Protein AF-A0A9K3L5V0-F1 (afdb_monomer_lite)

pLDDT: mean 80.68, std 17.11, range [38.34, 98.38]

Secondary structure (DSSP, 8-state):
---EEGGGEEEEEEGGG-SS-SEEEE----EE-TT----EEETT---TT---SEEESS----SS-EEEEEETTT--EEEEES-TT---TT--EETTEESSS-EEEE-TT--S----TTSPP-HHHHEEEE-TT----S--TTS----STT-SS----S------S--SSPPEEE-HHHHHTTSSS-TTTT--EEE---------S-------

Organism: NCBI:txid303405

Foldseek 3Di:
DDWDAQQQKWKFKAAQQAQDGPDIGRDPHGTADQLADAFEEEPVDCPVPDDHNYYDPDPHYAAFMKMFMAGNPPRFTQAIAAAHNDGPDRHQDDPHDTRHQWDKFFDPVDPGHDRHSHDGHHSVVTIDTDGHPDDCRGAPPVSGDDNVPPPPPPPPPPPPPPVPDDPPDPAAEDEPCQQCDPDNHGPQPPGDHDYDDDDDDDPDDDPPPPDD

Structure (mmCIF, N/CA/C/O backbone):
data_AF-A0A9K3L5V0-F1
#
_entry.id   AF-A0A9K3L5V0-F1
#
loop_
_atom_site.group_PDB
_atom_site.id
_atom_site.type_symbol
_atom_site.label_atom_id
_atom_site.label_alt_id
_atom_site.label_comp_id
_atom_site.label_asym_id
_atom_site.label_entity_id
_atom_site.label_seq_id
_atom_site.pdbx_PDB_ins_code
_atom_site.Cartn_x
_atom_site.Cartn_y
_atom_site.Cartn_z
_atom_site.occupancy
_atom_site.B_iso_or_equiv
_atom_site.auth_seq_id
_atom_site.auth_comp_id
_atom_site.auth_asym_id
_atom_site.auth_atom_id
_atom_site.pdbx_PDB_model_num
ATOM 1 N N . MET A 1 1 ? -18.405 -12.033 -11.417 1.00 52.69 1 MET A N 1
ATOM 2 C CA . MET A 1 1 ? -17.363 -11.221 -10.756 1.00 52.69 1 MET A CA 1
ATOM 3 C C . MET A 1 1 ? -18.052 -9.962 -10.253 1.00 52.69 1 MET A C 1
ATOM 5 O O . MET A 1 1 ? -18.950 -9.498 -10.945 1.00 52.69 1 MET A O 1
ATOM 9 N N . LYS A 1 2 ? -17.801 -9.536 -9.011 1.00 60.97 2 LYS A N 1
ATOM 10 C CA . LYS A 1 2 ? -18.579 -8.471 -8.359 1.00 60.97 2 LYS A CA 1
ATOM 11 C C . LYS A 1 2 ? -17.841 -7.145 -8.537 1.00 60.97 2 LYS A C 1
ATOM 13 O O . LYS A 1 2 ? -16.674 -7.080 -8.181 1.00 60.97 2 LYS A O 1
ATOM 18 N N . VAL A 1 3 ? -18.533 -6.148 -9.078 1.00 72.25 3 VAL A N 1
ATOM 19 C CA . VAL A 1 3 ? -18.079 -4.752 -9.120 1.00 72.25 3 VAL A CA 1
ATOM 20 C C . VAL A 1 3 ? -18.051 -4.210 -7.691 1.00 72.25 3 VAL A C 1
ATOM 22 O O . VAL A 1 3 ? -19.004 -4.438 -6.933 1.00 72.25 3 VAL A O 1
ATOM 25 N N . SER A 1 4 ? -16.968 -3.537 -7.315 1.00 83.31 4 SER A N 1
ATOM 26 C CA . SER A 1 4 ? -16.798 -2.961 -5.976 1.00 83.31 4 SER A CA 1
ATOM 27 C C . SER A 1 4 ? -16.947 -1.449 -6.043 1.00 83.31 4 SER A C 1
ATOM 29 O O . SER A 1 4 ? -16.255 -0.806 -6.812 1.00 83.31 4 SER A O 1
ATOM 31 N N . ASP A 1 5 ? -17.837 -0.875 -5.241 1.00 92.94 5 ASP A N 1
ATOM 32 C CA . ASP A 1 5 ? -17.952 0.579 -5.105 1.00 92.94 5 ASP A CA 1
ATOM 33 C C . ASP A 1 5 ? -16.856 1.079 -4.156 1.00 92.94 5 ASP A C 1
ATOM 35 O O . ASP A 1 5 ? -16.902 0.788 -2.956 1.00 92.94 5 ASP A O 1
ATOM 39 N N . LEU A 1 6 ? -15.846 1.770 -4.692 1.00 94.38 6 LEU A N 1
ATOM 40 C CA . LEU A 1 6 ? -14.666 2.180 -3.930 1.00 94.38 6 LEU A CA 1
ATOM 41 C C . LEU A 1 6 ? -15.003 3.199 -2.849 1.00 94.38 6 LEU A C 1
ATOM 43 O O . LEU A 1 6 ? -14.364 3.165 -1.803 1.00 94.38 6 LEU A O 1
ATOM 47 N N . THR A 1 7 ? -16.072 3.986 -3.002 1.00 96.00 7 THR A N 1
ATOM 48 C CA . THR A 1 7 ? -16.540 4.921 -1.961 1.00 96.00 7 THR A CA 1
ATOM 49 C C . THR A 1 7 ? -16.873 4.249 -0.623 1.00 96.00 7 THR A C 1
ATOM 51 O O . THR A 1 7 ? -17.003 4.914 0.405 1.00 96.00 7 THR A O 1
ATOM 54 N N . GLN A 1 8 ? -16.999 2.918 -0.603 1.00 96.00 8 GLN A N 1
ATOM 55 C CA . GLN A 1 8 ? -17.221 2.123 0.604 1.00 96.00 8 GLN A CA 1
ATOM 56 C C . GLN A 1 8 ? -15.932 1.758 1.347 1.00 96.00 8 GLN A C 1
ATOM 58 O O . GLN A 1 8 ? -16.012 1.119 2.400 1.00 96.00 8 GLN A O 1
ATOM 63 N N . TYR A 1 9 ? -14.765 2.115 0.817 1.00 97.38 9 TYR A N 1
ATOM 64 C CA . TYR A 1 9 ? -13.464 1.687 1.312 1.00 97.38 9 TYR A CA 1
ATOM 65 C C . TYR A 1 9 ? -12.560 2.877 1.631 1.00 97.38 9 TYR A C 1
ATOM 67 O O . TYR A 1 9 ? -12.705 3.977 1.099 1.00 97.38 9 TYR A O 1
ATOM 75 N N . GLN A 1 10 ? -11.603 2.635 2.517 1.00 97.31 10 GLN A N 1
ATOM 76 C CA . GLN A 1 10 ? -10.547 3.575 2.858 1.00 97.31 10 GLN A CA 1
ATOM 77 C C . GLN A 1 10 ? -9.223 2.843 3.062 1.00 97.31 10 GLN A C 1
ATOM 79 O O . GLN A 1 10 ? -9.207 1.675 3.463 1.00 97.31 10 GLN A O 1
ATOM 84 N N . VAL A 1 11 ? -8.127 3.555 2.823 1.00 97.50 11 VAL A N 1
ATOM 85 C CA . VAL A 1 11 ? -6.774 3.129 3.182 1.00 97.50 11 VAL A CA 1
ATOM 86 C C . VAL A 1 11 ? -6.370 3.812 4.483 1.00 97.50 11 VAL A C 1
ATOM 88 O O . VAL A 1 11 ? -6.511 5.024 4.634 1.00 97.50 11 VAL A O 1
ATOM 91 N N . GLU A 1 12 ? -5.875 3.038 5.438 1.00 97.38 12 GLU A N 1
ATOM 92 C CA . GLU A 1 12 ? -5.318 3.531 6.696 1.00 97.38 12 GLU A CA 1
ATOM 93 C C . GLU A 1 12 ? -3.825 3.235 6.735 1.00 97.38 12 GLU A C 1
ATOM 95 O O . GLU A 1 12 ? -3.415 2.106 6.463 1.00 97.38 12 GLU A O 1
ATOM 100 N N . VAL A 1 13 ? -3.023 4.228 7.115 1.00 97.31 13 VAL A N 1
ATOM 101 C CA . VAL A 1 13 ? -1.581 4.053 7.304 1.00 97.31 13 VAL A CA 1
ATOM 102 C C . VAL A 1 13 ? -1.226 4.208 8.773 1.00 97.31 13 VAL A C 1
ATOM 104 O O . VAL A 1 13 ? -1.560 5.205 9.422 1.00 97.31 13 VAL A O 1
ATOM 107 N N . TYR A 1 14 ? -0.516 3.214 9.286 1.00 97.62 14 TYR A N 1
ATOM 108 C CA . TYR A 1 14 ? -0.016 3.123 10.646 1.00 97.62 14 TYR A CA 1
ATOM 109 C C . TYR A 1 14 ? 1.498 3.290 10.619 1.00 97.62 14 TYR A C 1
ATOM 111 O O . TYR A 1 14 ? 2.239 2.357 10.307 1.00 97.62 14 TYR A O 1
ATOM 119 N N . PHE A 1 15 ? 1.949 4.504 10.932 1.00 97.06 15 PHE A N 1
ATOM 120 C CA . PHE A 1 15 ? 3.340 4.869 10.716 1.00 97.06 15 PHE A CA 1
ATOM 121 C C . PHE A 1 15 ? 4.286 4.215 11.720 1.00 97.06 15 PHE A C 1
ATOM 123 O O . PHE A 1 15 ? 4.072 4.333 12.928 1.00 97.06 15 PHE A O 1
ATOM 130 N N . ASN A 1 16 ? 5.372 3.610 11.231 1.00 96.19 16 ASN A N 1
ATOM 131 C CA . ASN A 1 16 ? 6.524 3.183 12.038 1.00 96.19 16 ASN A CA 1
ATOM 132 C C . ASN A 1 16 ? 6.154 2.355 13.296 1.00 96.19 16 ASN A C 1
ATOM 134 O O . ASN A 1 16 ? 6.713 2.568 14.379 1.00 96.19 16 ASN A O 1
ATOM 138 N N . GLY A 1 17 ? 5.200 1.426 13.172 1.00 96.38 17 GLY A N 1
ATOM 139 C CA . GLY A 1 17 ? 4.715 0.581 14.273 1.00 96.38 17 GLY A CA 1
ATOM 140 C C . GLY A 1 17 ? 3.681 1.230 15.196 1.00 96.38 17 GLY A C 1
ATOM 141 O O . GLY A 1 17 ? 3.482 0.781 16.324 1.00 96.38 17 GLY A O 1
ATOM 142 N N . ALA A 1 18 ? 3.003 2.289 14.752 1.00 97.44 18 ALA A N 1
ATOM 143 C CA . ALA A 1 18 ? 1.887 2.869 15.491 1.00 97.44 18 ALA A CA 1
ATOM 144 C C . ALA A 1 18 ? 0.692 1.901 15.602 1.00 97.44 18 ALA A C 1
ATOM 146 O O . ALA A 1 18 ? 0.423 1.096 14.713 1.00 97.44 18 ALA A O 1
ATOM 147 N N . THR A 1 19 ? -0.081 2.032 16.684 1.00 97.69 19 THR A N 1
ATOM 148 C CA . THR A 1 19 ? -1.370 1.334 16.878 1.00 97.69 19 THR A CA 1
ATOM 149 C C . THR A 1 19 ? -2.577 2.174 16.457 1.00 97.69 19 THR A C 1
ATOM 151 O O . THR A 1 19 ? -3.709 1.694 16.453 1.00 97.69 19 THR A O 1
ATOM 154 N N . THR A 1 20 ? -2.348 3.436 16.098 1.00 97.06 20 THR A N 1
ATOM 155 C CA . THR A 1 20 ? -3.357 4.375 15.602 1.00 97.06 20 THR A CA 1
ATOM 156 C C . THR A 1 20 ? -2.987 4.818 14.197 1.00 97.06 20 THR A C 1
ATOM 158 O O . THR A 1 20 ? -1.821 5.135 13.954 1.00 97.06 20 THR A O 1
ATOM 161 N N . ALA A 1 21 ? -3.972 4.888 13.301 1.00 96.56 21 ALA A N 1
ATOM 162 C CA . ALA A 1 21 ? -3.751 5.378 11.949 1.00 96.56 21 ALA A CA 1
ATOM 163 C C . ALA A 1 21 ? -3.313 6.850 11.993 1.00 96.56 21 ALA A C 1
ATOM 165 O O . ALA A 1 21 ? -3.981 7.686 12.605 1.00 96.56 21 ALA A O 1
ATOM 166 N N . GLY A 1 22 ? -2.178 7.158 11.369 1.00 94.31 22 GLY A N 1
ATOM 167 C CA . GLY A 1 22 ? -1.697 8.530 11.202 1.00 94.31 22 GLY A CA 1
ATOM 168 C C . GLY A 1 22 ? -2.223 9.184 9.925 1.00 94.31 22 GLY A C 1
ATOM 169 O O . GLY A 1 22 ? -2.298 10.408 9.855 1.00 94.31 22 GLY A O 1
ATOM 170 N N . ALA A 1 23 ? -2.626 8.375 8.943 1.00 94.94 23 ALA A N 1
ATOM 171 C CA . ALA A 1 23 ? -3.345 8.816 7.756 1.00 94.94 23 ALA A CA 1
ATOM 172 C C . ALA A 1 23 ? -4.559 7.915 7.506 1.00 94.94 23 ALA A C 1
ATOM 174 O O . ALA A 1 23 ? -4.518 6.702 7.723 1.00 94.94 23 ALA A O 1
ATOM 175 N N . THR A 1 24 ? -5.648 8.522 7.041 1.00 95.94 24 THR A N 1
ATOM 176 C CA . THR A 1 24 ? -6.861 7.823 6.613 1.00 95.94 24 THR A CA 1
ATOM 177 C C . THR A 1 24 ? -7.333 8.453 5.317 1.00 95.94 24 THR A C 1
ATOM 179 O O . THR A 1 24 ? -7.615 9.649 5.277 1.00 95.94 24 THR A O 1
ATOM 182 N N . ILE A 1 25 ? -7.401 7.645 4.266 1.00 96.00 25 ILE A N 1
ATOM 183 C CA . ILE A 1 25 ? -7.657 8.066 2.893 1.00 96.00 25 ILE A CA 1
ATOM 184 C C . ILE A 1 25 ? -8.927 7.358 2.422 1.00 96.00 25 ILE A C 1
ATOM 186 O O . ILE A 1 25 ? -8.866 6.195 2.016 1.00 96.00 25 ILE A O 1
ATOM 190 N N . PRO A 1 26 ? -10.095 8.013 2.499 1.00 96.31 26 PRO A N 1
ATOM 191 C CA . PRO A 1 26 ? -11.301 7.514 1.854 1.00 96.31 26 PRO A CA 1
ATOM 192 C C . PRO A 1 26 ? -11.071 7.425 0.346 1.00 96.31 26 PRO A C 1
ATOM 194 O O . PRO A 1 26 ? -10.563 8.376 -0.258 1.00 96.31 26 PRO A O 1
ATOM 197 N N . LEU A 1 27 ? -11.439 6.300 -0.264 1.00 96.06 27 LEU A N 1
ATOM 198 C CA . LEU A 1 27 ? -11.371 6.184 -1.716 1.00 96.06 27 LEU A CA 1
ATOM 199 C C . LEU A 1 27 ? -12.543 6.948 -2.325 1.00 96.06 27 LEU A C 1
ATOM 201 O O . LEU A 1 27 ? -13.677 6.858 -1.852 1.00 96.06 27 LEU A O 1
ATOM 205 N N . THR A 1 28 ? -12.270 7.715 -3.372 1.00 93.12 28 THR A N 1
ATOM 206 C CA . THR A 1 28 ? -13.289 8.530 -4.052 1.00 93.12 28 THR A CA 1
ATOM 207 C C . THR A 1 28 ? -13.782 7.900 -5.351 1.00 93.12 28 THR A C 1
ATOM 209 O O . THR A 1 28 ? -14.734 8.407 -5.949 1.00 93.12 28 THR A O 1
ATOM 212 N N . GLY A 1 29 ? -13.164 6.791 -5.768 1.00 82.38 29 GLY A N 1
ATOM 213 C CA . GLY A 1 29 ? -13.542 6.043 -6.959 1.00 82.38 29 GLY A CA 1
ATOM 214 C C . GLY A 1 29 ? -14.977 5.515 -6.895 1.00 82.38 29 GLY A C 1
ATOM 215 O O . GLY A 1 29 ? -15.519 5.240 -5.825 1.00 82.38 29 GLY A O 1
ATOM 216 N N . GLY A 1 30 ? -15.606 5.392 -8.063 1.00 87.44 30 GLY A N 1
ATOM 217 C CA . GLY A 1 30 ? -16.929 4.789 -8.198 1.00 87.44 30 GLY A CA 1
ATOM 218 C C . GLY A 1 30 ? -16.861 3.261 -8.203 1.00 87.44 30 GLY A C 1
ATOM 219 O O . GLY A 1 30 ? -16.181 2.634 -7.396 1.00 87.44 30 GLY A O 1
ATOM 220 N N . ALA A 1 31 ? -17.581 2.651 -9.139 1.00 90.38 31 ALA A N 1
ATOM 221 C CA . ALA A 1 31 ? -17.518 1.215 -9.365 1.00 90.38 31 ALA A CA 1
ATOM 222 C C . ALA A 1 31 ? -16.168 0.833 -9.999 1.00 90.38 31 ALA A C 1
ATOM 224 O O . ALA A 1 31 ? -15.865 1.296 -11.092 1.00 90.38 31 ALA A O 1
ATOM 225 N N . LEU A 1 32 ? -15.400 -0.015 -9.315 1.00 88.75 32 LEU A N 1
ATOM 226 C CA . LEU A 1 32 ? -14.204 -0.671 -9.831 1.00 88.75 32 LEU A CA 1
ATOM 227 C C . LEU A 1 32 ? -14.610 -1.998 -10.468 1.00 88.75 32 LEU A C 1
ATOM 229 O O . LEU A 1 32 ? -15.121 -2.908 -9.789 1.00 88.75 32 LEU A O 1
ATOM 233 N N . GLU A 1 33 ? -14.419 -2.088 -11.777 1.00 86.31 33 GLU A N 1
ATOM 234 C CA . GLU A 1 33 ? -14.741 -3.275 -12.548 1.00 86.31 33 GLU A CA 1
ATOM 235 C C . GLU A 1 33 ? -13.757 -4.414 -12.236 1.00 86.31 33 GLU A C 1
ATOM 237 O O . GLU A 1 33 ? -12.651 -4.215 -11.722 1.00 86.31 33 GLU A O 1
ATOM 242 N N . PRO A 1 34 ? -14.147 -5.666 -12.520 1.00 80.56 34 PRO A N 1
ATOM 243 C CA . PRO A 1 34 ? -13.228 -6.786 -12.477 1.00 80.56 34 PRO A CA 1
ATOM 244 C C . PRO A 1 34 ? -11.899 -6.480 -13.171 1.00 80.56 34 PRO A C 1
ATOM 246 O O . PRO A 1 34 ? -11.889 -6.145 -14.353 1.00 80.56 34 PRO A O 1
ATOM 249 N N . CYS A 1 35 ? -10.791 -6.712 -12.459 1.00 77.38 35 CYS A N 1
ATOM 250 C CA . CYS A 1 35 ? -9.428 -6.631 -13.006 1.00 77.38 35 CYS A CA 1
ATOM 251 C C . CYS A 1 35 ? -8.948 -5.209 -13.309 1.00 77.38 35 CYS A C 1
ATOM 253 O O . CYS A 1 35 ? -7.883 -5.033 -13.896 1.00 77.38 35 CYS A O 1
ATOM 255 N N . GLU A 1 36 ? -9.720 -4.215 -12.884 1.00 82.75 36 GLU A N 1
ATOM 256 C CA . GLU A 1 36 ? -9.325 -2.820 -12.876 1.00 82.75 36 GLU A CA 1
ATOM 257 C C . GLU A 1 36 ? -8.513 -2.510 -11.610 1.00 82.75 36 GLU A C 1
ATOM 259 O O . GLU A 1 36 ? -8.660 -3.156 -10.565 1.00 82.75 36 GLU A O 1
ATOM 264 N N . SER A 1 37 ? -7.630 -1.526 -11.718 1.00 84.44 37 SER A N 1
ATOM 265 C CA . SER A 1 37 ? -6.841 -0.988 -10.615 1.00 84.44 37 SER A CA 1
ATOM 266 C C . SER A 1 37 ? -7.240 0.457 -10.363 1.00 84.44 37 SER A C 1
ATOM 268 O O . SER A 1 37 ? -7.452 1.196 -11.315 1.00 84.44 37 SER A O 1
ATOM 270 N N . TRP A 1 38 ? -7.278 0.847 -9.093 1.00 88.31 38 TRP A N 1
ATOM 271 C CA . TRP A 1 38 ? -7.366 2.242 -8.672 1.00 88.31 38 TRP A CA 1
ATOM 272 C C . TRP A 1 38 ? -6.058 2.611 -7.987 1.00 88.31 38 TRP A C 1
ATOM 274 O O . TRP A 1 38 ? -5.689 1.964 -6.999 1.00 88.31 38 TRP A O 1
ATOM 284 N N . ILE A 1 39 ? -5.344 3.603 -8.510 1.00 88.62 39 ILE A N 1
ATOM 285 C CA . ILE A 1 39 ? -4.040 4.007 -7.994 1.00 88.62 39 ILE A CA 1
ATOM 286 C C . ILE A 1 39 ? -4.150 5.279 -7.155 1.00 88.62 39 ILE A C 1
ATOM 288 O O . ILE A 1 39 ? -4.738 6.279 -7.560 1.00 88.62 39 ILE A O 1
ATOM 292 N N . ILE A 1 40 ? -3.517 5.227 -5.983 1.00 89.44 40 ILE A N 1
ATOM 293 C CA . ILE A 1 40 ? -3.359 6.352 -5.065 1.00 89.44 40 ILE A CA 1
ATOM 294 C C . ILE A 1 40 ? -1.880 6.728 -5.029 1.00 89.44 40 ILE A C 1
ATOM 296 O O . ILE A 1 40 ? -1.039 5.841 -4.858 1.00 89.44 40 ILE A O 1
ATOM 300 N N . SER A 1 41 ? -1.567 8.015 -5.140 1.00 88.12 41 SER A N 1
ATOM 301 C CA . SER A 1 41 ? -0.203 8.535 -4.998 1.00 88.12 41 SER A CA 1
ATOM 302 C C . SER A 1 41 ? -0.152 9.730 -4.055 1.00 88.12 41 SER A C 1
ATOM 304 O O . SER A 1 41 ? -1.172 10.358 -3.761 1.00 88.12 41 SER A O 1
ATOM 306 N N . ASP A 1 42 ? 1.050 10.038 -3.572 1.00 87.06 42 ASP A N 1
ATOM 307 C CA . ASP A 1 42 ? 1.323 11.341 -2.975 1.00 87.06 42 ASP A CA 1
ATOM 308 C C . ASP A 1 42 ? 1.403 12.399 -4.088 1.00 87.06 42 ASP A C 1
ATOM 310 O O . ASP A 1 42 ? 1.670 12.073 -5.249 1.00 87.06 42 ASP A O 1
ATOM 314 N N . ASN A 1 43 ? 1.136 13.656 -3.753 1.00 77.94 43 ASN A N 1
ATOM 315 C CA . ASN A 1 43 ? 1.012 14.749 -4.716 1.00 77.94 43 ASN A CA 1
ATOM 316 C C . ASN A 1 43 ? 2.351 15.412 -5.084 1.00 77.94 43 ASN A C 1
ATOM 318 O O . ASN A 1 43 ? 2.359 16.350 -5.881 1.00 77.94 43 ASN A O 1
ATOM 322 N N . ASP A 1 44 ? 3.456 14.969 -4.479 1.00 72.75 44 ASP A N 1
ATOM 323 C CA . ASP A 1 44 ? 4.820 15.426 -4.787 1.00 72.75 44 ASP A CA 1
ATOM 324 C C . ASP A 1 44 ? 5.564 14.454 -5.730 1.00 72.75 44 ASP A C 1
ATOM 326 O O . ASP A 1 44 ? 6.686 14.715 -6.164 1.00 72.75 44 ASP A O 1
ATOM 330 N N . GLU A 1 45 ? 4.927 13.338 -6.104 1.00 64.06 45 GLU A N 1
ATOM 331 C CA . GLU A 1 45 ? 5.525 12.315 -6.962 1.00 64.06 45 GLU A CA 1
ATOM 332 C C . GLU A 1 45 ? 5.183 12.556 -8.441 1.00 64.06 45 GLU A C 1
ATOM 334 O O . GLU A 1 45 ? 4.128 12.180 -8.950 1.00 64.06 45 GLU A O 1
ATOM 339 N N . SER A 1 46 ? 6.116 13.183 -9.163 1.00 57.53 46 SER A N 1
ATOM 340 C CA . SER A 1 46 ? 6.069 13.336 -10.623 1.00 57.53 46 SER A CA 1
ATOM 341 C C . SER A 1 46 ? 6.545 12.049 -11.305 1.00 57.53 46 SER A C 1
ATOM 343 O O . SER A 1 46 ? 7.696 11.940 -11.745 1.00 57.53 46 SER A O 1
ATOM 345 N N . LEU A 1 47 ? 5.655 11.074 -11.444 1.00 60.75 47 LEU A N 1
ATOM 346 C CA . LEU A 1 47 ? 5.927 9.881 -12.239 1.00 60.75 47 LEU A CA 1
ATOM 347 C C . LEU A 1 47 ? 5.635 10.178 -13.716 1.00 60.75 47 LEU A C 1
ATOM 349 O O . LEU A 1 47 ? 4.488 10.281 -14.131 1.00 60.75 47 LEU A O 1
ATOM 353 N N . VAL A 1 48 ? 6.696 10.336 -14.514 1.00 56.62 48 VAL A N 1
ATOM 354 C CA . VAL A 1 48 ? 6.651 10.824 -15.913 1.00 56.62 48 VAL A CA 1
ATOM 355 C C . VAL A 1 48 ? 5.734 9.996 -16.833 1.00 56.62 48 VAL A C 1
ATOM 357 O O . VAL A 1 48 ? 5.228 10.531 -17.817 1.00 56.62 48 VAL A O 1
ATOM 360 N N . ASP A 1 49 ? 5.472 8.733 -16.485 1.00 60.91 49 ASP A N 1
ATOM 361 C CA . ASP A 1 49 ? 4.702 7.785 -17.300 1.00 60.91 49 ASP A CA 1
ATOM 362 C C . ASP A 1 49 ? 3.424 7.264 -16.608 1.00 60.91 49 ASP A C 1
ATOM 364 O O . ASP A 1 49 ? 2.862 6.250 -17.035 1.00 60.91 49 ASP A O 1
ATOM 368 N N . PHE A 1 50 ? 2.962 7.905 -15.527 1.00 68.00 50 PHE A N 1
ATOM 369 C CA . PHE A 1 50 ? 1.848 7.377 -14.742 1.00 68.00 50 PHE A CA 1
ATOM 370 C C . PHE A 1 50 ? 0.920 8.467 -14.175 1.00 68.00 50 PHE A C 1
ATOM 372 O O . PHE A 1 50 ? 1.372 9.385 -13.500 1.00 68.00 50 PHE A O 1
ATOM 379 N N . GLU A 1 51 ? -0.389 8.329 -14.414 1.00 75.31 51 GLU A N 1
ATOM 380 C CA . GLU A 1 51 ? -1.431 9.179 -13.821 1.00 75.31 51 GLU A CA 1
ATOM 381 C C . GLU A 1 51 ? -2.139 8.407 -12.701 1.00 75.31 51 GLU A C 1
ATOM 383 O O . GLU A 1 51 ? -2.719 7.346 -12.943 1.00 75.31 51 GLU A O 1
ATOM 388 N N . ALA A 1 52 ? -2.084 8.927 -11.473 1.00 85.69 52 ALA A N 1
ATOM 389 C CA . ALA A 1 52 ? -2.850 8.375 -10.363 1.00 85.69 52 ALA A CA 1
ATOM 390 C C . ALA A 1 52 ? -4.335 8.726 -10.500 1.00 85.69 52 ALA A C 1
ATOM 392 O O . ALA A 1 52 ? -4.697 9.834 -10.894 1.00 85.69 52 ALA A O 1
ATOM 393 N N . ASP A 1 53 ? -5.204 7.799 -10.102 1.00 88.75 53 ASP A N 1
ATOM 394 C CA . ASP A 1 53 ? -6.645 8.052 -10.053 1.00 88.75 53 ASP A CA 1
ATOM 395 C C . ASP A 1 53 ? -7.023 8.964 -8.872 1.00 88.75 53 ASP A C 1
ATOM 397 O O . ASP A 1 53 ? -8.037 9.668 -8.901 1.00 88.75 53 ASP A O 1
ATOM 401 N N . GLN A 1 54 ? -6.204 8.954 -7.814 1.00 90.88 54 GLN A N 1
ATOM 402 C CA . GLN A 1 54 ? -6.384 9.774 -6.622 1.00 90.88 54 GLN A CA 1
ATOM 403 C C . GLN A 1 54 ? -5.039 10.216 -6.033 1.00 90.88 54 GLN A C 1
ATOM 405 O O . GLN A 1 54 ? -4.315 9.423 -5.438 1.00 90.88 54 GLN A O 1
ATOM 410 N N . GLU A 1 55 ? -4.748 11.510 -6.104 1.00 90.50 55 GLU A N 1
ATOM 411 C CA . GLU A 1 55 ? -3.614 12.111 -5.399 1.00 90.50 55 GLU A CA 1
ATOM 412 C C . GLU A 1 55 ? -4.013 12.527 -3.976 1.00 90.50 55 GLU A C 1
ATOM 414 O O . GLU A 1 55 ? -5.123 13.017 -3.732 1.00 90.50 55 GLU A O 1
ATOM 419 N N . VAL A 1 56 ? -3.101 12.360 -3.022 1.00 89.56 56 VAL A N 1
ATOM 420 C CA . VAL A 1 56 ? -3.240 12.859 -1.648 1.00 89.56 56 VAL A CA 1
ATOM 421 C C . VAL A 1 56 ? -2.009 13.659 -1.248 1.00 89.56 56 VAL A C 1
ATOM 423 O O . VAL A 1 56 ? -0.952 13.475 -1.819 1.00 89.56 56 VAL A O 1
ATOM 426 N N . THR A 1 57 ? -2.132 14.546 -0.262 1.00 84.19 57 THR A N 1
ATOM 427 C CA . THR A 1 57 ? -1.023 15.406 0.196 1.00 84.19 57 THR A CA 1
ATOM 428 C C . THR A 1 57 ? -0.348 14.859 1.457 1.00 84.19 57 THR A C 1
ATOM 430 O O . THR A 1 57 ? -0.041 15.607 2.391 1.00 84.19 57 THR A O 1
ATOM 433 N N . ASN A 1 58 ? -0.278 13.539 1.577 1.00 77.31 58 ASN A N 1
ATOM 434 C CA . ASN A 1 58 ? 0.155 12.844 2.782 1.00 77.31 58 ASN A CA 1
ATOM 435 C C . ASN A 1 58 ? 1.495 12.174 2.500 1.00 77.31 58 ASN A C 1
ATOM 437 O O . ASN A 1 58 ? 1.608 11.466 1.513 1.00 77.31 58 ASN A O 1
ATOM 441 N N . ASN A 1 59 ? 2.443 12.234 3.440 1.00 77.50 59 ASN A N 1
ATOM 442 C CA . ASN A 1 59 ? 3.586 11.320 3.405 1.00 77.50 59 ASN A CA 1
ATOM 443 C C . ASN A 1 59 ? 3.061 9.898 3.629 1.00 77.50 59 ASN A C 1
ATOM 445 O O . ASN A 1 59 ? 2.713 9.530 4.752 1.00 77.50 59 ASN A O 1
ATOM 449 N N . LEU A 1 60 ? 2.921 9.152 2.538 1.00 81.62 60 LEU A N 1
ATOM 450 C CA . LEU A 1 60 ? 2.099 7.954 2.474 1.00 81.62 60 LEU A CA 1
ATOM 451 C C . LEU A 1 60 ? 2.727 6.756 3.186 1.00 81.62 60 LEU A C 1
ATOM 453 O O . LEU A 1 60 ? 2.065 6.157 4.023 1.00 81.62 60 LEU A O 1
ATOM 457 N N . TRP A 1 61 ? 3.978 6.410 2.879 1.00 89.88 61 TRP A N 1
ATOM 458 C CA . TRP A 1 61 ? 4.706 5.291 3.493 1.00 89.88 61 TRP A CA 1
ATOM 459 C C . TRP A 1 61 ? 6.198 5.342 3.133 1.00 89.88 61 TRP A C 1
ATOM 461 O O . TRP A 1 61 ? 6.568 5.868 2.087 1.00 89.88 61 TRP A O 1
ATOM 471 N N . ASN A 1 62 ? 7.063 4.779 3.980 1.00 91.56 62 ASN A N 1
ATOM 472 C CA . ASN A 1 62 ? 8.521 4.728 3.779 1.00 91.56 62 ASN A CA 1
ATOM 473 C C . ASN A 1 62 ? 9.126 3.320 3.968 1.00 91.56 62 ASN A C 1
ATOM 475 O O . ASN A 1 62 ? 10.341 3.164 4.076 1.00 91.56 62 ASN A O 1
ATOM 479 N N . GLY A 1 63 ? 8.274 2.293 4.004 1.00 94.00 63 GLY A N 1
ATOM 480 C CA . GLY A 1 63 ? 8.675 0.889 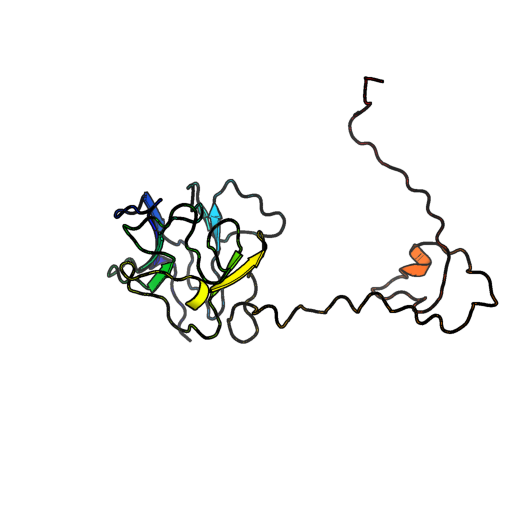3.992 1.00 94.00 63 GLY A CA 1
ATOM 481 C C . GLY A 1 63 ? 8.532 0.162 5.328 1.00 94.00 63 GLY A C 1
ATOM 482 O O . GLY A 1 63 ? 8.405 -1.061 5.308 1.00 94.00 63 GLY A O 1
ATOM 483 N N . ASN A 1 64 ? 8.484 0.842 6.475 1.00 96.81 64 ASN A N 1
ATOM 484 C CA . ASN A 1 64 ? 8.294 0.193 7.786 1.00 96.81 64 ASN A CA 1
ATOM 485 C C . ASN A 1 64 ? 6.897 0.415 8.394 1.00 96.81 64 ASN A C 1
ATOM 487 O O . ASN A 1 64 ? 6.667 0.113 9.567 1.00 96.81 64 ASN A O 1
ATOM 491 N N . ASP A 1 65 ? 5.973 0.940 7.598 1.00 97.50 65 ASP A N 1
ATOM 492 C CA . ASP A 1 65 ? 4.597 1.211 7.993 1.00 97.50 65 ASP A CA 1
ATOM 493 C C . ASP A 1 65 ? 3.707 -0.021 7.792 1.00 97.50 65 ASP A C 1
ATOM 495 O O . ASP A 1 65 ? 4.036 -0.929 7.020 1.00 97.50 65 ASP A O 1
ATOM 499 N N . ALA A 1 66 ? 2.565 -0.045 8.481 1.00 97.88 66 ALA A N 1
ATOM 500 C CA . ALA A 1 66 ? 1.479 -0.966 8.166 1.00 97.88 66 ALA A CA 1
ATOM 501 C C . ALA A 1 66 ? 0.368 -0.226 7.408 1.00 97.88 66 ALA A C 1
ATOM 503 O O . ALA A 1 66 ? -0.022 0.882 7.784 1.00 97.88 66 ALA A O 1
ATOM 504 N N . ILE A 1 67 ? -0.144 -0.837 6.342 1.00 97.75 67 ILE A N 1
ATOM 505 C CA . ILE A 1 67 ? -1.169 -0.275 5.459 1.00 97.75 67 ILE A CA 1
ATOM 506 C C . ILE A 1 67 ? -2.376 -1.206 5.470 1.00 97.75 67 ILE A C 1
ATOM 508 O O . ILE A 1 67 ? -2.240 -2.402 5.220 1.00 97.75 67 ILE A O 1
ATOM 512 N N . ILE A 1 68 ? -3.558 -0.657 5.738 1.00 98.25 68 ILE A N 1
ATOM 513 C CA . ILE A 1 68 ? -4.806 -1.413 5.849 1.00 98.25 68 ILE A CA 1
ATOM 514 C C . ILE A 1 68 ? -5.810 -0.917 4.817 1.00 98.25 68 ILE A C 1
ATOM 516 O O . ILE A 1 68 ? -6.103 0.276 4.760 1.00 98.25 68 ILE A O 1
ATOM 520 N N . LEU A 1 69 ? -6.406 -1.839 4.061 1.00 97.62 69 LEU A N 1
ATOM 521 C CA . LEU A 1 69 ? -7.617 -1.577 3.288 1.00 97.62 69 LEU A CA 1
ATOM 522 C C . LEU A 1 69 ? -8.834 -1.963 4.131 1.00 97.62 69 LEU A C 1
ATOM 524 O O . LEU A 1 69 ? -9.025 -3.133 4.474 1.00 97.62 69 LEU A O 1
ATOM 528 N N . ARG A 1 70 ? -9.689 -0.992 4.448 1.00 98.12 70 ARG A N 1
ATOM 529 C CA . ARG A 1 70 ? -10.859 -1.184 5.314 1.00 98.12 70 ARG A CA 1
ATOM 530 C C . ARG A 1 70 ? -12.144 -0.795 4.601 1.00 98.12 70 ARG A C 1
ATOM 532 O O . ARG A 1 70 ? -12.203 0.233 3.935 1.00 98.12 70 ARG A O 1
ATOM 539 N N . ARG A 1 71 ? -13.210 -1.573 4.796 1.00 97.19 71 ARG A N 1
ATOM 540 C CA . ARG A 1 71 ? -14.573 -1.156 4.445 1.00 97.19 71 ARG A CA 1
ATOM 541 C C . ARG A 1 71 ? -15.156 -0.277 5.546 1.00 97.19 71 ARG A C 1
ATOM 543 O O . ARG A 1 71 ? -15.194 -0.672 6.707 1.00 97.19 71 ARG A O 1
ATOM 550 N N . ILE A 1 72 ? -15.664 0.886 5.163 1.00 96.81 72 ILE A N 1
ATOM 551 C CA . ILE A 1 72 ? -16.122 1.942 6.073 1.00 96.81 72 ILE A CA 1
ATOM 552 C C . ILE A 1 72 ? -17.383 1.517 6.835 1.00 96.81 72 ILE A C 1
ATOM 554 O O . ILE A 1 72 ? -17.491 1.749 8.034 1.00 96.81 72 ILE A O 1
ATOM 558 N N . ALA A 1 73 ? -18.336 0.875 6.151 1.00 95.06 73 ALA A N 1
ATOM 559 C CA . ALA A 1 73 ? -19.677 0.630 6.690 1.00 95.06 73 ALA A CA 1
ATOM 560 C C . ALA A 1 73 ? -19.707 -0.238 7.963 1.00 95.06 73 ALA A C 1
ATOM 562 O O . ALA A 1 73 ? -20.584 -0.063 8.806 1.00 95.06 73 ALA A O 1
ATOM 563 N N . ASP A 1 74 ? -18.778 -1.184 8.088 1.00 95.88 74 ASP A N 1
ATOM 564 C CA . ASP A 1 74 ? -18.725 -2.150 9.190 1.00 95.88 74 ASP A CA 1
ATOM 565 C C . ASP A 1 74 ? -17.309 -2.366 9.739 1.00 95.88 74 ASP A C 1
ATOM 567 O O . ASP A 1 74 ? -17.067 -3.310 10.490 1.00 95.88 74 ASP A O 1
ATOM 571 N N . SER A 1 75 ? -16.372 -1.496 9.362 1.00 95.94 75 SER A N 1
ATOM 572 C CA . SER A 1 75 ? -14.966 -1.541 9.765 1.00 95.94 75 SER A CA 1
ATOM 573 C C . SER A 1 75 ? -14.230 -2.841 9.415 1.00 95.94 75 SER A C 1
ATOM 575 O O . SER A 1 75 ? -13.161 -3.100 9.974 1.00 95.94 75 SER A O 1
ATOM 577 N N . THR A 1 76 ? -14.755 -3.652 8.492 1.00 97.19 76 THR A N 1
ATOM 578 C CA . THR A 1 76 ? -14.129 -4.922 8.095 1.00 97.19 76 THR A CA 1
ATOM 579 C C . THR A 1 76 ? -12.808 -4.670 7.376 1.00 97.19 76 THR A C 1
ATOM 581 O O . THR A 1 76 ? -12.755 -3.875 6.435 1.00 97.19 76 THR A O 1
ATOM 584 N N . ILE A 1 77 ? -11.756 -5.375 7.789 1.00 98.00 77 ILE A N 1
ATOM 585 C CA . ILE A 1 77 ? -10.457 -5.371 7.108 1.00 98.00 77 ILE A CA 1
ATOM 586 C C . ILE A 1 77 ? -10.553 -6.263 5.876 1.00 98.00 77 ILE A C 1
ATOM 588 O O . ILE A 1 77 ? -11.038 -7.391 5.949 1.00 98.00 77 ILE A O 1
ATOM 592 N N . MET A 1 78 ? -10.137 -5.719 4.740 1.00 96.88 78 MET A N 1
ATOM 593 C CA . MET A 1 78 ? -10.107 -6.416 3.456 1.00 96.88 78 MET A CA 1
ATOM 594 C C . MET A 1 78 ? -8.717 -6.927 3.128 1.00 96.88 78 MET A C 1
ATOM 596 O O . MET A 1 78 ? -8.596 -7.965 2.482 1.00 96.88 78 ME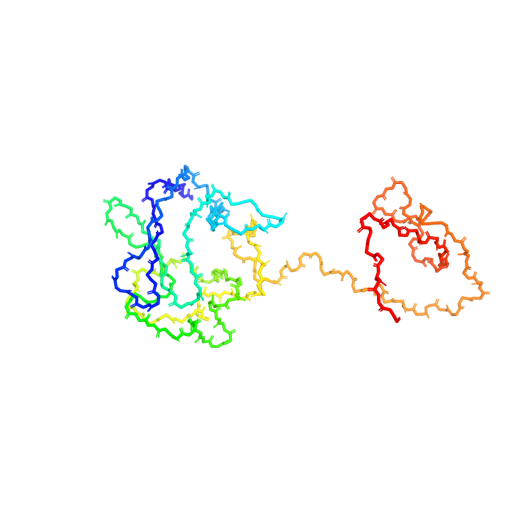T A O 1
ATOM 600 N N . ASP A 1 79 ? -7.704 -6.157 3.521 1.00 97.38 79 ASP A N 1
ATOM 601 C CA . ASP A 1 79 ? -6.308 -6.486 3.306 1.00 97.38 79 ASP A CA 1
ATOM 602 C C . ASP A 1 79 ? -5.407 -5.736 4.296 1.00 97.38 79 ASP A C 1
ATOM 604 O O . ASP A 1 79 ? -5.718 -4.599 4.677 1.00 97.38 79 ASP A O 1
ATOM 608 N N . SER A 1 80 ? -4.271 -6.338 4.627 1.00 97.56 80 SER A N 1
ATOM 609 C CA . SER A 1 80 ? -3.151 -5.735 5.341 1.00 97.56 80 SER A CA 1
ATOM 610 C C . SER A 1 80 ? -1.846 -5.911 4.568 1.00 97.56 80 SER A C 1
ATOM 612 O O . SER A 1 80 ? -1.606 -6.902 3.879 1.00 97.56 80 SER A O 1
ATOM 614 N N . LEU A 1 81 ? -0.986 -4.906 4.685 1.00 97.75 81 LEU A N 1
ATOM 615 C CA . LEU A 1 81 ? 0.431 -4.973 4.362 1.00 97.75 81 LEU A CA 1
ATOM 616 C C . LEU A 1 81 ? 1.185 -4.525 5.615 1.00 97.75 81 LEU A C 1
ATOM 618 O O . LEU A 1 81 ? 1.050 -3.373 6.019 1.00 97.75 81 LEU A O 1
ATOM 622 N N . GLY A 1 82 ? 1.973 -5.409 6.222 1.00 97.69 82 GLY A N 1
ATOM 623 C CA . GLY A 1 82 ? 2.616 -5.140 7.510 1.00 97.69 82 GLY A CA 1
ATOM 624 C C . GLY A 1 82 ? 1.722 -5.435 8.717 1.00 97.69 82 GLY A C 1
ATOM 625 O O . GLY A 1 82 ? 0.550 -5.781 8.583 1.00 97.69 82 GLY A O 1
ATOM 626 N N . LYS A 1 83 ? 2.299 -5.269 9.910 1.00 98.12 83 LYS A N 1
ATOM 627 C CA . LYS A 1 83 ? 1.668 -5.556 11.203 1.00 98.12 83 LYS A CA 1
ATOM 628 C C . LYS A 1 83 ? 1.472 -4.278 12.011 1.00 98.12 83 LYS A C 1
ATOM 630 O O . LYS A 1 83 ? 2.414 -3.529 12.269 1.00 98.12 83 LYS A O 1
ATOM 635 N N . VAL A 1 84 ? 0.242 -4.027 12.442 1.00 98.38 84 VAL A N 1
ATOM 636 C CA . VAL A 1 84 ? -0.109 -2.860 13.256 1.00 98.38 84 VAL A CA 1
ATOM 637 C C . VAL A 1 84 ? 0.487 -3.004 14.656 1.00 98.38 84 VAL A C 1
ATOM 639 O O . VAL A 1 84 ? 0.335 -4.032 15.314 1.00 98.38 84 VAL A O 1
ATOM 642 N N . GLY A 1 85 ? 1.123 -1.937 15.145 1.00 98.00 85 GLY A N 1
ATOM 643 C CA . GLY A 1 85 ? 1.745 -1.915 16.471 1.00 98.00 85 GLY A CA 1
ATOM 644 C C . GLY A 1 85 ? 3.162 -2.490 16.544 1.00 98.00 85 GLY A C 1
ATOM 645 O O . GLY A 1 85 ? 3.723 -2.524 17.639 1.00 98.00 85 GLY A O 1
ATOM 646 N N . ASP A 1 86 ? 3.742 -2.926 15.423 1.00 98.06 86 ASP A N 1
ATOM 647 C CA . ASP A 1 86 ? 5.094 -3.486 15.367 1.00 98.06 86 ASP A CA 1
ATOM 648 C C . ASP A 1 86 ? 5.955 -2.743 14.337 1.00 98.06 86 ASP A C 1
ATOM 650 O O . ASP A 1 86 ? 5.468 -2.334 13.283 1.00 98.06 86 ASP A O 1
ATOM 654 N N . ASN A 1 87 ? 7.228 -2.514 14.665 1.00 97.06 87 ASN A N 1
ATOM 655 C CA . ASN A 1 87 ? 8.156 -1.781 13.808 1.00 97.06 87 ASN A CA 1
ATOM 656 C C . ASN A 1 87 ? 9.304 -2.711 13.373 1.00 97.06 87 ASN A C 1
ATOM 658 O O . ASN A 1 87 ? 10.144 -3.057 14.211 1.00 97.06 87 ASN A O 1
ATOM 662 N N . PRO A 1 88 ? 9.409 -3.058 12.076 1.00 96.88 88 PRO A N 1
ATOM 663 C CA . PRO A 1 88 ? 10.430 -3.972 11.562 1.00 96.88 88 PRO A CA 1
ATOM 664 C C . PRO A 1 88 ? 11.810 -3.305 11.378 1.00 96.88 88 PRO A C 1
ATOM 666 O O . PRO A 1 88 ? 12.721 -3.885 10.784 1.00 96.88 88 PRO A O 1
ATOM 669 N N . GLY A 1 89 ? 11.990 -2.067 11.843 1.00 96.44 89 GLY A N 1
ATOM 670 C CA . GLY A 1 89 ? 13.176 -1.256 11.603 1.00 96.44 89 GLY A CA 1
ATOM 671 C C . GLY A 1 89 ? 13.034 -0.453 10.315 1.00 96.44 89 GLY A C 1
ATOM 672 O O . GLY A 1 89 ? 12.242 0.477 10.257 1.00 96.44 89 GLY A O 1
ATOM 673 N N . ALA A 1 90 ? 13.828 -0.772 9.291 1.00 95.38 90 ALA A N 1
ATOM 674 C CA . ALA A 1 90 ? 13.797 -0.045 8.017 1.00 95.38 90 ALA A CA 1
ATOM 675 C C . ALA A 1 90 ? 12.696 -0.541 7.066 1.00 95.38 90 ALA A C 1
ATOM 677 O O . ALA A 1 90 ? 12.171 0.231 6.274 1.00 95.38 90 ALA A O 1
ATOM 678 N N . SER A 1 91 ? 12.358 -1.831 7.125 1.00 97.12 91 SER A N 1
ATOM 679 C CA . SER A 1 91 ? 11.373 -2.437 6.228 1.00 97.12 91 SER A CA 1
ATOM 680 C C . SER A 1 91 ? 10.937 -3.805 6.720 1.00 97.12 91 SER A C 1
ATOM 682 O O . SER A 1 91 ? 11.749 -4.528 7.302 1.00 97.12 91 SER A O 1
ATOM 684 N N . TRP A 1 92 ? 9.722 -4.214 6.368 1.00 97.94 92 TRP A N 1
ATOM 685 C CA . TRP A 1 92 ? 9.351 -5.624 6.380 1.00 97.94 92 TRP A CA 1
ATOM 686 C C . TRP A 1 92 ? 10.224 -6.355 5.369 1.00 97.94 92 TRP A C 1
ATOM 688 O O . TRP A 1 92 ? 10.204 -6.014 4.186 1.00 97.94 92 TRP A O 1
ATOM 698 N N . SER A 1 93 ? 11.023 -7.324 5.819 1.00 97.12 93 SER A N 1
ATOM 699 C CA . SER A 1 93 ? 11.915 -8.057 4.925 1.00 97.12 93 SER A CA 1
ATOM 700 C C . SER A 1 93 ? 12.097 -9.510 5.336 1.00 97.12 93 SER A C 1
ATOM 702 O O . SER A 1 93 ? 12.333 -9.822 6.502 1.00 97.12 93 SER A O 1
ATOM 704 N N . ASN A 1 94 ? 12.003 -10.406 4.357 1.00 96.75 94 ASN A N 1
ATOM 705 C CA . ASN A 1 94 ? 12.368 -11.808 4.510 1.00 96.75 94 ASN A CA 1
ATOM 706 C C . ASN A 1 94 ? 12.678 -12.420 3.138 1.00 96.75 94 ASN A C 1
ATOM 708 O O . ASN A 1 94 ? 12.171 -11.956 2.119 1.00 96.75 94 ASN A O 1
ATOM 712 N N . ASN A 1 95 ? 13.520 -13.453 3.093 1.00 95.44 95 ASN A N 1
ATOM 713 C CA . ASN A 1 95 ? 13.855 -14.218 1.879 1.00 95.44 95 ASN A CA 1
ATOM 714 C C . ASN A 1 95 ? 14.168 -13.365 0.621 1.00 95.44 95 ASN A C 1
ATOM 716 O O . ASN A 1 95 ? 13.862 -13.768 -0.499 1.00 95.44 95 ASN A O 1
ATOM 720 N N . GLY A 1 96 ? 14.780 -12.187 0.794 1.00 92.06 96 GLY A N 1
ATOM 721 C CA . GLY A 1 96 ? 15.150 -11.279 -0.303 1.00 92.06 96 GLY A CA 1
ATOM 722 C C . GLY A 1 96 ? 14.025 -10.379 -0.837 1.00 92.06 96 GLY A C 1
ATOM 723 O O . GLY A 1 96 ? 14.261 -9.630 -1.787 1.00 92.06 96 GLY A O 1
ATOM 724 N N . VAL A 1 97 ? 12.835 -10.428 -0.231 1.00 95.75 97 VAL A N 1
ATOM 725 C CA . VAL A 1 97 ? 11.721 -9.502 -0.476 1.00 95.75 97 VAL A CA 1
ATOM 726 C C . VAL A 1 97 ? 11.685 -8.455 0.636 1.00 95.75 97 VAL A C 1
ATOM 728 O O . VAL A 1 97 ? 11.788 -8.815 1.808 1.00 95.75 97 VAL A O 1
ATOM 731 N N . GLN A 1 98 ? 11.533 -7.181 0.280 1.00 96.88 98 GLN A N 1
ATOM 732 C CA . GLN A 1 98 ? 11.467 -6.042 1.192 1.00 96.88 98 GLN A CA 1
ATOM 733 C C . GLN A 1 98 ? 10.443 -4.997 0.729 1.00 96.88 98 GLN A C 1
ATOM 735 O O . GLN A 1 98 ? 10.168 -4.876 -0.464 1.00 96.88 98 GLN A O 1
ATOM 740 N N . THR A 1 99 ? 9.912 -4.217 1.668 1.00 96.75 99 THR A N 1
ATOM 741 C CA . THR A 1 99 ? 8.914 -3.159 1.410 1.00 96.75 99 THR A CA 1
ATOM 742 C C . THR A 1 99 ? 9.495 -1.774 1.138 1.00 96.75 99 THR A C 1
ATOM 744 O O . THR A 1 99 ? 8.773 -0.918 0.640 1.00 96.75 99 THR A O 1
ATOM 747 N N . VAL A 1 100 ? 10.772 -1.531 1.443 1.00 95.56 100 VAL A N 1
ATOM 748 C CA . VAL A 1 100 ? 11.433 -0.244 1.161 1.00 95.56 100 VAL A CA 1
ATOM 749 C C . VAL A 1 100 ? 12.064 -0.241 -0.230 1.00 95.56 100 VAL A C 1
ATOM 751 O O . VAL A 1 100 ? 12.708 -1.223 -0.614 1.00 95.56 100 VAL A O 1
ATOM 754 N N . ASP A 1 101 ? 11.904 0.862 -0.964 1.00 92.31 101 ASP A N 1
ATOM 755 C CA . ASP A 1 101 ? 12.497 1.128 -2.286 1.00 92.31 101 ASP A CA 1
ATOM 756 C C . ASP A 1 101 ? 12.243 0.031 -3.330 1.00 92.31 101 ASP A C 1
ATOM 758 O O . ASP A 1 101 ? 13.120 -0.321 -4.127 1.00 92.31 101 ASP A O 1
ATOM 762 N N . ARG A 1 102 ? 11.059 -0.584 -3.304 1.00 91.69 102 ARG A N 1
ATOM 763 C CA . ARG A 1 102 ? 10.687 -1.670 -4.216 1.00 91.69 102 ARG A CA 1
ATOM 764 C C . ARG A 1 102 ? 9.244 -1.539 -4.662 1.00 91.69 102 ARG A C 1
ATOM 766 O O . ARG A 1 102 ? 8.368 -1.244 -3.855 1.00 91.69 102 ARG A O 1
ATOM 773 N N . SER A 1 103 ? 8.992 -1.893 -5.916 1.00 89.25 103 SER A N 1
ATOM 774 C CA . SER A 1 103 ? 7.638 -2.167 -6.380 1.00 89.25 103 SER A CA 1
ATOM 775 C C . SER A 1 103 ? 7.230 -3.581 -5.980 1.00 89.25 103 SER A C 1
ATOM 777 O O . SER A 1 103 ? 7.919 -4.559 -6.293 1.00 89.25 103 SER A O 1
ATOM 779 N N . LEU A 1 104 ? 6.096 -3.697 -5.293 1.00 91.31 104 LEU A N 1
ATOM 780 C CA . LEU A 1 104 ? 5.546 -4.968 -4.833 1.00 91.31 104 LEU A CA 1
ATOM 781 C C . LEU A 1 104 ? 4.201 -5.240 -5.491 1.00 91.31 104 LEU A C 1
ATOM 783 O O . LEU A 1 104 ? 3.336 -4.372 -5.552 1.00 91.31 104 LEU A O 1
ATOM 787 N N . CYS A 1 105 ? 3.997 -6.483 -5.911 1.00 88.94 105 CYS A N 1
ATOM 788 C CA . CYS A 1 105 ? 2.721 -6.936 -6.450 1.00 88.94 105 CYS A CA 1
ATOM 789 C C . CYS A 1 105 ? 2.324 -8.263 -5.805 1.00 88.94 105 CYS A C 1
ATOM 791 O O . CYS A 1 105 ? 3.182 -9.091 -5.499 1.00 88.94 105 CYS A O 1
ATOM 793 N N . ARG A 1 106 ? 1.033 -8.487 -5.551 1.00 90.38 106 ARG A N 1
ATOM 794 C CA . ARG A 1 106 ? 0.565 -9.722 -4.909 1.00 90.38 106 ARG A CA 1
ATOM 795 C C . ARG A 1 106 ? 0.806 -10.950 -5.791 1.00 90.38 106 ARG A C 1
ATOM 797 O O . ARG A 1 106 ? 0.574 -10.940 -6.998 1.00 90.38 106 ARG A O 1
ATOM 804 N N . LYS A 1 107 ? 1.261 -12.044 -5.183 1.00 88.00 107 LYS A N 1
ATOM 805 C CA . LYS A 1 107 ? 1.452 -13.316 -5.885 1.00 88.00 107 LYS A CA 1
ATOM 806 C C . LYS A 1 107 ? 0.132 -13.864 -6.402 1.00 88.00 107 LYS A C 1
ATOM 808 O O . LYS A 1 107 ? -0.879 -13.849 -5.712 1.00 88.00 107 LYS A O 1
ATOM 813 N N . THR A 1 108 ? 0.183 -14.488 -7.573 1.00 85.25 108 THR A N 1
ATOM 814 C CA . THR A 1 108 ? -0.984 -15.102 -8.225 1.00 85.25 108 THR A CA 1
ATOM 815 C C . THR A 1 108 ? -1.569 -16.291 -7.454 1.00 85.25 108 THR A C 1
ATOM 817 O O . THR A 1 108 ? -2.712 -16.680 -7.691 1.00 85.25 108 THR A O 1
ATOM 820 N N . THR A 1 109 ? -0.788 -16.865 -6.535 1.00 85.69 109 THR A N 1
ATOM 821 C CA . THR A 1 109 ? -1.195 -17.935 -5.617 1.00 85.69 109 THR A CA 1
ATOM 822 C C . THR A 1 109 ? -1.944 -17.421 -4.388 1.00 85.69 109 THR A C 1
ATOM 824 O O . THR A 1 109 ? -2.566 -18.218 -3.692 1.00 85.69 109 THR A O 1
ATOM 827 N N . VAL A 1 110 ? -1.892 -16.116 -4.109 1.00 88.94 110 VAL A N 1
ATOM 828 C CA . VAL A 1 110 ? -2.600 -15.481 -2.992 1.00 88.94 110 VAL A CA 1
ATOM 829 C C . V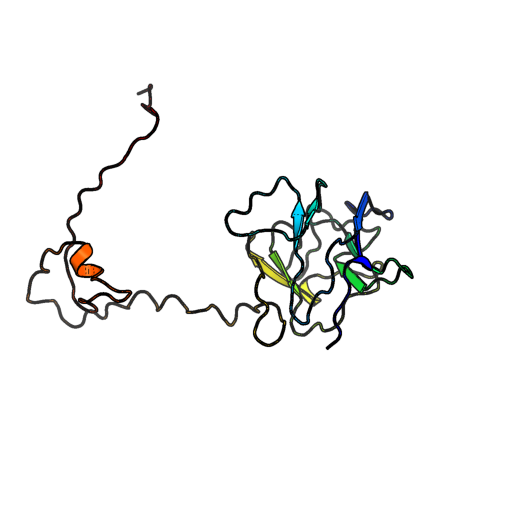AL A 1 110 ? -3.893 -14.882 -3.529 1.00 88.94 110 VAL A C 1
ATOM 831 O O . VAL A 1 110 ? -3.888 -13.876 -4.231 1.00 88.94 110 VAL A O 1
ATOM 834 N N . MET A 1 111 ? -5.009 -15.551 -3.237 1.00 87.06 111 MET A N 1
ATOM 835 C CA . MET A 1 111 ? -6.328 -15.222 -3.798 1.00 87.06 111 MET A CA 1
ATOM 836 C C . MET A 1 111 ? -7.229 -14.426 -2.847 1.00 87.06 111 MET A C 1
ATOM 838 O O . MET A 1 111 ? -8.325 -14.021 -3.232 1.00 87.06 111 MET A O 1
ATOM 842 N N . THR A 1 112 ? -6.791 -14.226 -1.609 1.00 89.06 112 THR A N 1
ATOM 843 C CA . THR A 1 112 ? -7.504 -13.477 -0.572 1.00 89.06 112 THR A CA 1
ATOM 844 C C . THR A 1 112 ? -6.540 -12.497 0.073 1.00 89.06 112 THR A C 1
ATOM 846 O O . THR A 1 112 ? -5.353 -12.803 0.176 1.00 89.06 112 THR A O 1
ATOM 849 N N . GLY A 1 113 ? -7.049 -11.338 0.488 1.00 91.88 113 GLY A N 1
ATOM 850 C CA . GLY A 1 113 ? -6.272 -10.420 1.311 1.00 91.88 113 GLY A CA 1
ATOM 851 C C . GLY A 1 113 ? -5.974 -11.009 2.683 1.00 91.88 113 GLY A C 1
ATOM 852 O O . GLY A 1 113 ? -6.653 -11.942 3.131 1.00 91.88 113 GLY A O 1
ATOM 853 N N . ASP A 1 114 ? -4.948 -10.462 3.314 1.00 96.69 114 ASP A N 1
ATOM 854 C CA . ASP A 1 114 ? -4.659 -10.706 4.716 1.00 96.69 114 ASP A CA 1
ATOM 855 C C . ASP A 1 114 ? -5.609 -9.852 5.569 1.00 96.69 114 ASP A C 1
ATOM 857 O O . ASP A 1 114 ? -5.761 -8.657 5.346 1.00 96.69 114 ASP A O 1
ATOM 861 N N . ILE A 1 115 ? -6.343 -10.475 6.485 1.00 97.62 115 ILE A N 1
ATOM 862 C CA . ILE A 1 115 ? -7.399 -9.798 7.253 1.00 97.62 115 ILE A CA 1
ATOM 863 C C . ILE A 1 115 ? -7.051 -9.641 8.733 1.00 97.62 115 ILE A C 1
ATOM 865 O O . ILE A 1 115 ? -7.866 -9.087 9.479 1.00 97.62 115 ILE A O 1
ATOM 869 N N . ASP A 1 116 ? -5.889 -10.133 9.167 1.00 97.69 116 ASP A N 1
ATOM 870 C CA . ASP A 1 116 ? -5.428 -10.032 10.548 1.00 97.69 116 ASP A CA 1
ATOM 871 C C . ASP A 1 116 ? -4.178 -9.146 10.624 1.00 97.69 116 ASP A C 1
ATOM 873 O O . ASP A 1 116 ? -3.064 -9.631 10.521 1.00 97.69 116 ASP A O 1
ATOM 877 N N . PRO A 1 117 ? -4.317 -7.840 10.898 1.00 97.06 117 PRO A N 1
ATOM 878 C CA . PRO A 1 117 ? -3.172 -6.935 10.933 1.00 97.06 117 PRO A CA 1
ATOM 879 C C . PRO A 1 117 ? -2.284 -7.127 12.174 1.00 97.06 117 PRO A C 1
ATOM 881 O O . PRO A 1 117 ? -1.421 -6.288 12.436 1.00 97.06 117 PRO A O 1
ATOM 884 N N . SER A 1 118 ? -2.564 -8.129 13.012 1.00 97.25 118 SER A N 1
ATOM 885 C CA . SER A 1 118 ? -1.853 -8.394 14.263 1.00 97.25 118 SER A CA 1
ATOM 886 C C . SER A 1 118 ? -0.957 -9.629 14.210 1.00 97.25 118 SER A C 1
ATOM 888 O O . SER A 1 118 ? -0.216 -9.866 15.171 1.00 97.25 118 SER A O 1
ATOM 890 N N . ASP A 1 119 ? -1.000 -10.398 13.121 1.00 97.25 119 ASP A N 1
ATOM 891 C CA . ASP A 1 119 ? -0.112 -11.533 12.912 1.00 97.25 119 ASP A CA 1
ATOM 892 C C . ASP A 1 119 ? 1.251 -11.100 12.340 1.00 97.25 119 ASP A C 1
ATOM 894 O O . A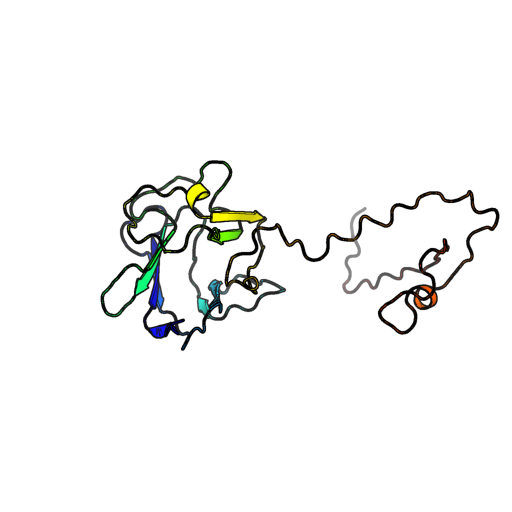SP A 1 119 ? 1.528 -9.917 12.128 1.00 97.25 119 ASP A O 1
ATOM 898 N N . ASP A 1 120 ? 2.183 -12.048 12.234 1.00 96.50 120 ASP A N 1
ATOM 899 C CA . ASP A 1 120 ? 3.526 -11.746 11.746 1.00 96.50 120 ASP A CA 1
ATOM 900 C C . ASP A 1 120 ? 3.520 -11.583 10.225 1.00 96.50 120 ASP A C 1
ATOM 902 O O . ASP A 1 120 ? 3.207 -12.514 9.484 1.00 96.50 120 ASP A O 1
ATOM 906 N N . PHE A 1 121 ? 3.962 -10.417 9.758 1.00 97.69 121 PHE A N 1
ATOM 907 C CA . PHE A 1 121 ? 3.999 -10.114 8.337 1.00 97.69 121 PHE A CA 1
ATOM 908 C C . PHE A 1 121 ? 5.325 -10.531 7.682 1.00 97.69 121 PHE A C 1
ATOM 910 O O . PHE A 1 121 ? 6.390 -9.972 7.961 1.00 97.69 121 PHE A O 1
ATOM 917 N N . ASP A 1 122 ? 5.245 -11.481 6.747 1.00 97.00 122 ASP A N 1
ATOM 918 C CA . ASP A 1 122 ? 6.345 -11.882 5.868 1.00 97.00 122 ASP A CA 1
ATOM 919 C C . ASP A 1 122 ? 5.997 -11.554 4.401 1.00 97.00 122 ASP A C 1
ATOM 921 O O . ASP A 1 122 ? 5.236 -12.294 3.760 1.00 97.00 122 ASP A O 1
ATOM 925 N N . PRO A 1 123 ? 6.596 -10.501 3.808 1.00 96.38 123 PRO A N 1
ATOM 926 C CA . PRO A 1 123 ? 6.256 -10.095 2.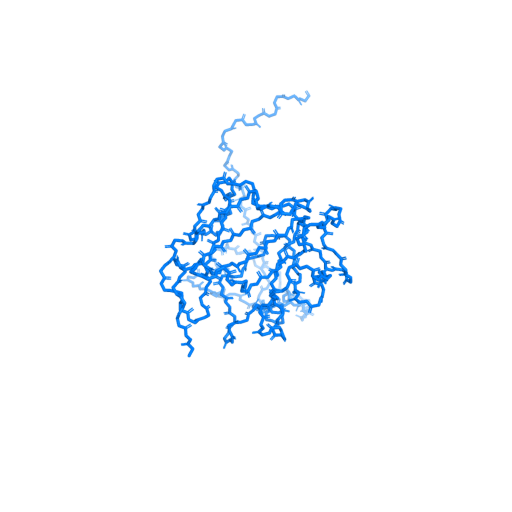448 1.00 96.38 123 PRO A CA 1
ATOM 927 C C . PRO A 1 123 ? 6.652 -11.154 1.413 1.00 96.38 123 PRO A C 1
ATOM 929 O O . PRO A 1 123 ? 6.055 -11.228 0.339 1.00 96.38 123 PRO A O 1
ATOM 932 N N . SER A 1 124 ? 7.625 -12.017 1.716 1.00 95.50 124 SER A N 1
ATOM 933 C CA . SER A 1 124 ? 8.076 -13.064 0.802 1.00 95.50 124 SER A CA 1
ATOM 934 C C . SER A 1 124 ? 7.068 -14.189 0.628 1.00 95.50 124 SER A C 1
ATOM 936 O O . SER A 1 124 ? 7.181 -14.941 -0.342 1.00 95.50 124 SER A O 1
ATOM 938 N N . LEU A 1 125 ? 6.074 -14.315 1.510 1.00 95.19 125 LEU A N 1
ATOM 939 C CA . LEU A 1 125 ? 5.008 -15.303 1.364 1.00 95.19 125 LEU A CA 1
ATOM 940 C C . LEU A 1 125 ? 3.964 -14.849 0.345 1.00 95.19 125 LEU A C 1
ATOM 942 O O . LEU A 1 125 ? 3.489 -15.676 -0.436 1.00 95.19 125 LEU A O 1
ATOM 946 N N . GLU A 1 126 ? 3.689 -13.547 0.267 1.00 93.62 126 GLU A N 1
ATOM 947 C CA . GLU A 1 126 ? 2.544 -13.020 -0.479 1.00 93.62 126 GLU A CA 1
ATOM 948 C C . GLU A 1 126 ? 2.850 -12.009 -1.592 1.00 93.62 126 GLU A C 1
ATOM 950 O O . GLU A 1 126 ? 1.980 -11.757 -2.432 1.00 93.62 126 GLU A O 1
ATOM 955 N N . ARG A 1 127 ? 4.075 -11.478 -1.681 1.00 92.81 127 ARG A N 1
ATOM 956 C CA . ARG A 1 127 ? 4.466 -10.479 -2.689 1.00 92.81 127 ARG A CA 1
ATOM 957 C C . ARG A 1 127 ? 5.539 -10.998 -3.645 1.00 92.81 127 ARG A C 1
ATOM 959 O O . ARG A 1 127 ? 6.453 -11.728 -3.265 1.00 92.81 127 ARG A O 1
ATOM 966 N N . ASN A 1 128 ? 5.414 -10.596 -4.903 1.00 89.81 128 ASN A N 1
ATOM 967 C CA . ASN A 1 128 ? 6.493 -10.556 -5.879 1.00 89.81 128 ASN A CA 1
ATOM 968 C C . ASN A 1 128 ? 7.166 -9.184 -5.791 1.00 89.81 128 ASN A C 1
ATOM 970 O O . ASN A 1 128 ? 6.476 -8.164 -5.745 1.00 89.81 128 ASN A O 1
ATOM 974 N N . GLN A 1 129 ? 8.498 -9.176 -5.781 1.00 91.50 129 GLN A N 1
ATOM 975 C CA . GLN A 1 129 ? 9.305 -7.962 -5.740 1.00 91.50 129 GLN A CA 1
ATOM 976 C C . GLN A 1 129 ? 9.879 -7.637 -7.113 1.00 91.50 129 GLN A C 1
ATOM 978 O O . GLN A 1 129 ? 10.397 -8.518 -7.798 1.00 91.50 129 GLN A O 1
ATOM 983 N N . PHE A 1 130 ? 9.872 -6.352 -7.445 1.00 89.12 130 PHE A N 1
ATOM 984 C CA . PHE A 1 130 ? 10.500 -5.785 -8.629 1.00 89.12 130 PHE A CA 1
ATOM 985 C C . PHE A 1 130 ? 11.450 -4.654 -8.227 1.00 89.12 130 PHE A C 1
ATOM 987 O O . PHE A 1 130 ? 11.550 -4.291 -7.052 1.00 89.12 130 PHE A O 1
ATOM 994 N N . ASN A 1 131 ? 12.177 -4.114 -9.205 1.00 87.88 131 ASN A N 1
ATOM 995 C CA . ASN A 1 131 ? 12.952 -2.896 -8.992 1.00 87.88 131 ASN A CA 1
ATOM 996 C C . ASN A 1 131 ? 12.027 -1.735 -8.591 1.00 87.88 131 ASN A C 1
ATOM 998 O O . ASN A 1 131 ? 10.807 -1.824 -8.739 1.00 87.88 131 ASN A O 1
ATOM 1002 N N . ILE A 1 132 ? 12.619 -0.668 -8.058 1.00 85.38 132 ILE A N 1
ATOM 1003 C CA . ILE A 1 132 ? 11.912 0.597 -7.848 1.00 85.38 132 ILE A CA 1
ATOM 1004 C C . ILE A 1 132 ? 11.306 1.087 -9.177 1.00 85.38 132 ILE A C 1
ATOM 1006 O O . ILE A 1 132 ? 11.826 0.758 -10.247 1.00 85.38 132 ILE A O 1
ATOM 1010 N N . ASP A 1 133 ? 10.198 1.821 -9.093 1.00 80.56 133 ASP A N 1
ATOM 1011 C CA . ASP A 1 133 ? 9.505 2.450 -10.227 1.00 80.56 133 ASP A CA 1
ATOM 1012 C C . ASP A 1 133 ? 8.990 1.475 -11.299 1.00 80.56 133 ASP A C 1
ATOM 1014 O O . ASP A 1 133 ? 8.900 1.793 -12.484 1.00 80.56 133 ASP A O 1
ATOM 1018 N N . VAL A 1 134 ? 8.617 0.258 -10.888 1.00 81.38 134 VAL A N 1
ATOM 1019 C CA . VAL A 1 134 ? 7.850 -0.669 -11.732 1.00 81.38 134 VAL A CA 1
ATOM 1020 C C . VAL A 1 134 ? 6.359 -0.522 -11.434 1.00 81.38 134 VAL A C 1
ATOM 1022 O O . VAL A 1 134 ? 5.925 -0.747 -10.303 1.00 81.38 134 VAL A O 1
ATOM 1025 N N . PHE A 1 135 ? 5.575 -0.186 -12.460 1.00 76.44 135 PHE A N 1
ATOM 1026 C CA . PHE A 1 135 ? 4.130 0.041 -12.367 1.00 76.44 135 PHE A CA 1
ATOM 1027 C C . PHE A 1 135 ? 3.326 -1.124 -12.944 1.00 76.44 135 PHE A C 1
ATOM 1029 O O . PHE A 1 135 ? 3.691 -1.718 -13.959 1.00 76.44 135 PHE A O 1
ATOM 1036 N N . PHE A 1 136 ? 2.191 -1.425 -12.312 1.00 73.69 136 PHE A N 1
ATOM 1037 C CA . PHE A 1 136 ? 1.302 -2.526 -12.689 1.00 73.69 136 PHE A CA 1
ATOM 1038 C C . PHE A 1 136 ? -0.045 -1.964 -13.166 1.00 73.69 136 PHE A C 1
ATOM 1040 O O . PHE A 1 136 ? -1.044 -2.055 -12.463 1.00 73.69 136 PHE A O 1
ATOM 1047 N N . THR A 1 137 ? -0.065 -1.332 -14.342 1.00 59.53 137 THR A N 1
ATOM 1048 C CA . THR A 1 137 ? -1.265 -0.647 -14.876 1.00 59.53 137 THR A CA 1
ATOM 1049 C C . THR A 1 137 ? -2.161 -1.538 -15.730 1.00 59.53 137 THR A C 1
ATOM 1051 O O . THR A 1 137 ? -3.314 -1.212 -15.989 1.00 59.53 137 THR A O 1
ATOM 1054 N N . GLN A 1 138 ? -1.645 -2.685 -16.166 1.00 56.38 138 GLN A N 1
ATOM 1055 C CA . GLN A 1 138 ? -2.440 -3.745 -16.766 1.00 56.38 138 GLN A CA 1
ATOM 1056 C C . GLN A 1 138 ? -2.182 -5.006 -15.962 1.00 56.38 138 GLN A C 1
ATOM 1058 O O . GLN A 1 138 ? -1.047 -5.463 -15.841 1.00 56.38 138 GLN A O 1
ATOM 1063 N N . MET A 1 139 ? -3.235 -5.555 -15.374 1.00 61.66 139 MET A N 1
ATOM 1064 C CA . MET A 1 139 ? -3.181 -6.938 -14.935 1.00 61.66 139 MET A CA 1
ATOM 1065 C C . MET A 1 139 ? -3.123 -7.833 -16.183 1.00 61.66 139 MET A C 1
ATOM 1067 O O . MET A 1 139 ? -3.618 -7.455 -17.248 1.00 61.66 139 MET A O 1
ATOM 1071 N N . ASP A 1 140 ? -2.508 -9.009 -16.088 1.00 60.03 140 ASP A N 1
ATOM 1072 C CA . ASP A 1 140 ? -2.509 -9.964 -17.200 1.00 60.03 140 ASP A CA 1
ATOM 1073 C C . ASP A 1 140 ? -3.945 -10.423 -17.561 1.00 60.03 140 ASP A C 1
ATOM 1075 O O . ASP A 1 140 ? -4.924 -10.097 -16.883 1.00 60.03 140 ASP A O 1
ATOM 1079 N N . ASN A 1 141 ? -4.089 -11.256 -18.601 1.00 52.56 141 ASN A N 1
ATOM 1080 C CA . ASN A 1 141 ? -5.372 -11.860 -19.016 1.00 52.56 141 ASN A CA 1
ATOM 1081 C C . ASN A 1 141 ? -6.034 -12.776 -17.948 1.00 52.56 141 ASN A C 1
ATOM 1083 O O . ASN A 1 141 ? -6.935 -13.555 -18.265 1.00 52.56 141 ASN A O 1
ATOM 1087 N N . GLY A 1 142 ? -5.597 -12.715 -16.690 1.00 59.06 142 GLY A N 1
ATOM 1088 C CA . GLY A 1 142 ? -6.182 -13.368 -15.528 1.00 59.06 142 GLY A CA 1
ATOM 1089 C C . GLY A 1 142 ? -6.268 -12.472 -14.291 1.00 59.06 142 GLY A C 1
ATOM 1090 O O . GLY A 1 142 ? -6.468 -13.019 -13.205 1.00 59.06 142 GLY A O 1
ATOM 1091 N N . CYS A 1 143 ? -6.161 -11.144 -14.439 1.00 66.94 143 CYS A N 1
ATOM 1092 C CA . CYS A 1 143 ? -6.321 -10.176 -13.346 1.00 66.94 143 CYS A CA 1
ATOM 1093 C C . CYS A 1 143 ? -5.240 -10.338 -12.274 1.00 66.94 143 CYS A C 1
ATOM 1095 O O . CYS A 1 143 ? -5.493 -10.217 -11.074 1.00 66.94 143 CYS A O 1
ATOM 1097 N N . LYS A 1 144 ? -4.040 -10.714 -12.716 1.00 67.94 144 LYS A N 1
ATOM 1098 C CA . LYS A 1 144 ? -2.902 -10.986 -11.857 1.00 67.94 144 LYS A CA 1
ATOM 1099 C C . LYS A 1 144 ? -1.778 -10.013 -12.142 1.00 67.94 144 LYS A C 1
ATOM 1101 O O . LYS A 1 144 ? -1.601 -9.517 -13.254 1.00 67.94 144 LYS A O 1
ATOM 1106 N N . CYS A 1 145 ? -0.984 -9.804 -11.103 1.00 66.00 145 CYS A N 1
ATOM 1107 C CA . CYS A 1 145 ? 0.338 -9.229 -11.226 1.00 66.00 145 CYS A CA 1
ATOM 1108 C C . CYS A 1 145 ? 1.144 -9.996 -12.269 1.00 66.00 145 CYS A C 1
ATOM 1110 O O . CYS A 1 145 ? 1.258 -11.221 -12.168 1.00 66.00 145 CYS A O 1
ATOM 1112 N N . PHE A 1 146 ? 1.738 -9.271 -13.217 1.00 61.62 146 PHE A N 1
ATOM 1113 C CA . PHE A 1 146 ? 2.763 -9.826 -14.087 1.00 61.62 146 PHE A CA 1
ATOM 1114 C C . PHE A 1 146 ? 3.835 -10.483 -13.212 1.00 61.62 146 PHE A C 1
ATOM 1116 O O . PHE A 1 146 ? 4.453 -9.831 -12.380 1.00 61.62 146 PHE A O 1
ATOM 1123 N N . ASP A 1 147 ? 4.050 -11.785 -13.366 1.00 55.38 147 ASP A N 1
ATOM 1124 C CA . ASP A 1 147 ? 5.036 -12.561 -12.602 1.00 55.38 147 ASP A CA 1
ATOM 1125 C C . ASP A 1 147 ? 6.463 -12.423 -13.168 1.00 55.38 147 ASP A C 1
ATOM 1127 O O . ASP A 1 147 ? 7.360 -13.186 -12.816 1.00 55.38 147 ASP A O 1
ATOM 1131 N N . GLY A 1 148 ? 6.668 -11.471 -14.084 1.00 50.94 148 GLY A N 1
ATOM 1132 C CA . GLY A 1 148 ? 7.905 -11.315 -14.842 1.00 50.94 148 GLY A CA 1
ATOM 1133 C C . GLY A 1 148 ? 8.168 -12.436 -15.856 1.00 50.94 148 GLY A C 1
ATOM 1134 O O . GLY A 1 148 ? 9.173 -12.372 -16.559 1.00 50.94 148 GLY A O 1
ATOM 1135 N N . SER A 1 149 ? 7.295 -13.446 -15.987 1.00 48.34 149 SER A N 1
ATOM 1136 C CA . SER A 1 149 ? 7.450 -14.521 -16.981 1.00 48.34 149 SER A CA 1
ATOM 1137 C C . SER A 1 149 ? 7.007 -14.098 -18.382 1.00 48.34 149 SER A C 1
ATOM 1139 O O . SER A 1 149 ? 7.456 -14.677 -19.372 1.00 48.34 149 SER A O 1
ATOM 1141 N N . SER A 1 150 ? 6.202 -13.038 -18.486 1.00 43.97 150 SER A N 1
ATOM 1142 C CA . SER A 1 150 ? 5.943 -12.336 -19.740 1.00 43.97 150 SER A CA 1
ATOM 1143 C C . SER A 1 150 ? 6.671 -10.996 -19.764 1.00 43.97 150 SER A C 1
ATOM 1145 O O . SER A 1 150 ? 6.050 -9.933 -19.820 1.00 43.97 150 SER A O 1
ATOM 1147 N N . LEU A 1 151 ? 8.004 -11.040 -19.769 1.00 40.22 151 LEU A N 1
ATOM 1148 C CA . LEU A 1 151 ? 8.760 -9.998 -20.459 1.00 40.22 151 LEU A CA 1
ATOM 1149 C C . LEU A 1 151 ? 8.232 -9.961 -21.904 1.00 40.22 151 LEU A C 1
ATOM 1151 O O . LEU A 1 151 ? 8.641 -10.750 -22.758 1.00 40.22 151 LEU A O 1
ATOM 1155 N N . GLY A 1 152 ? 7.232 -9.118 -22.160 1.00 38.47 152 GLY A N 1
ATOM 1156 C CA . GLY A 1 152 ? 6.844 -8.772 -23.516 1.00 38.47 152 GLY A CA 1
ATOM 1157 C C . GLY A 1 152 ? 8.057 -8.187 -24.224 1.00 38.47 152 GLY A C 1
ATOM 1158 O O . GLY A 1 152 ? 8.904 -7.582 -23.570 1.00 38.47 152 GLY A O 1
ATOM 1159 N N . PRO A 1 153 ? 8.128 -8.378 -25.548 1.00 38.34 153 PRO A N 1
ATOM 1160 C CA . PRO A 1 153 ? 9.076 -9.339 -26.110 1.00 38.34 153 PRO A CA 1
ATOM 1161 C C . PRO A 1 153 ? 10.450 -9.189 -25.446 1.00 38.34 153 PRO A C 1
ATOM 1163 O O . PRO A 1 153 ? 10.941 -8.069 -25.329 1.00 38.34 153 PRO A O 1
ATOM 1166 N N . THR A 1 154 ? 11.120 -10.294 -25.093 1.00 39.25 154 THR A N 1
ATOM 1167 C CA . THR A 1 154 ? 12.588 -10.255 -24.988 1.00 39.25 154 THR A CA 1
ATOM 1168 C C . THR A 1 154 ? 13.069 -9.411 -26.156 1.00 39.25 154 THR A C 1
ATOM 1170 O O . THR A 1 154 ? 12.725 -9.766 -27.292 1.00 39.25 154 THR A O 1
ATOM 1173 N N . GLU A 1 155 ? 13.754 -8.290 -25.897 1.00 39.44 155 GLU A N 1
ATOM 1174 C CA . GLU A 1 155 ? 14.499 -7.601 -26.944 1.00 39.44 155 GLU A CA 1
ATOM 1175 C C . GLU A 1 155 ? 15.165 -8.734 -27.720 1.00 39.44 155 GLU A C 1
ATOM 1177 O O . GLU A 1 155 ? 15.876 -9.529 -27.084 1.00 39.44 155 GLU A O 1
ATOM 1182 N N . PRO A 1 156 ? 14.785 -8.971 -28.997 1.00 45.81 156 PRO A N 1
ATOM 1183 C CA . PRO A 1 156 ? 15.316 -10.107 -29.721 1.00 45.81 156 PRO A CA 1
ATOM 1184 C C . PRO A 1 156 ? 16.818 -9.981 -29.543 1.00 45.81 156 PRO A C 1
ATOM 1186 O O . PRO A 1 156 ? 17.319 -8.880 -29.795 1.00 45.81 156 PRO A O 1
ATOM 1189 N N . PRO A 1 157 ? 17.491 -11.018 -28.997 1.00 45.50 157 PRO A N 1
ATOM 1190 C CA . PRO A 1 157 ? 18.881 -10.908 -28.574 1.00 45.50 157 PRO A CA 1
ATOM 1191 C C . PRO A 1 157 ? 19.601 -10.163 -29.683 1.00 45.50 157 PRO A C 1
ATOM 1193 O O . PRO A 1 157 ? 19.403 -10.594 -30.830 1.00 45.50 157 PRO A O 1
ATOM 1196 N N . PRO A 1 158 ? 20.289 -9.034 -29.381 1.00 48.75 158 PRO A N 1
ATOM 1197 C CA . PRO A 1 158 ? 20.770 -8.093 -30.387 1.00 48.75 158 PRO A CA 1
ATOM 1198 C C . PRO A 1 158 ? 21.312 -8.939 -31.512 1.00 48.75 158 PRO A C 1
ATOM 1200 O O . PRO A 1 158 ? 22.157 -9.788 -31.191 1.00 48.75 158 PRO A O 1
ATOM 1203 N N . PRO A 1 159 ? 20.707 -8.857 -32.723 1.00 50.03 159 PRO A N 1
ATOM 1204 C CA . PRO A 1 159 ? 20.729 -9.929 -33.704 1.00 50.03 159 PRO A CA 1
ATOM 1205 C C . PRO A 1 159 ? 22.135 -10.453 -33.706 1.00 50.03 159 PRO A C 1
ATOM 1207 O O . PRO A 1 159 ? 23.057 -9.676 -33.969 1.00 50.03 159 PRO A O 1
ATOM 1210 N N . THR A 1 160 ? 22.309 -11.699 -33.249 1.00 45.66 160 THR A N 1
ATOM 1211 C CA . THR A 1 160 ? 23.642 -12.271 -33.172 1.00 45.66 160 THR A CA 1
ATOM 1212 C C . THR A 1 160 ? 24.104 -12.194 -34.605 1.00 45.66 160 THR A C 1
ATOM 1214 O O . THR A 1 160 ? 23.585 -12.905 -35.467 1.00 45.66 160 THR A O 1
ATOM 1217 N N . PHE A 1 161 ? 24.993 -11.240 -34.882 1.00 49.34 161 PHE A N 1
ATOM 1218 C CA . PHE A 1 161 ? 25.685 -11.149 -36.141 1.00 49.34 161 PHE A CA 1
ATOM 1219 C C . PHE A 1 161 ? 26.506 -12.423 -36.138 1.00 49.34 161 PHE A C 1
ATOM 1221 O O . PHE A 1 161 ? 27.651 -12.438 -35.697 1.00 49.34 161 PHE A O 1
ATOM 1228 N N . MET A 1 162 ? 25.899 -13.532 -36.567 1.00 47.81 162 MET A N 1
ATOM 1229 C CA . MET A 1 162 ? 26.661 -14.626 -37.104 1.00 47.81 162 MET A CA 1
ATOM 1230 C C . MET A 1 162 ? 27.493 -13.936 -38.176 1.00 47.81 162 MET A C 1
ATOM 1232 O O . MET A 1 162 ? 26.901 -13.323 -39.075 1.00 47.81 162 MET A O 1
ATOM 1236 N N . PRO A 1 163 ? 28.831 -13.938 -38.081 1.00 47.69 163 PRO A N 1
ATOM 1237 C CA . PRO A 1 163 ? 29.651 -13.470 -39.174 1.00 47.69 163 PRO A CA 1
ATOM 1238 C C . PRO A 1 163 ? 29.488 -14.508 -40.287 1.00 47.69 163 PRO A C 1
ATOM 1240 O O . PRO A 1 163 ? 30.330 -15.375 -40.498 1.00 47.69 163 PRO A O 1
ATOM 1243 N N . THR A 1 164 ? 28.343 -14.480 -40.966 1.00 50.84 164 THR A N 1
ATOM 1244 C CA . THR A 1 164 ? 28.118 -15.229 -42.186 1.00 50.84 164 THR A CA 1
ATOM 1245 C C . THR A 1 164 ? 28.852 -14.455 -43.260 1.00 50.84 164 THR A C 1
ATOM 1247 O O . THR A 1 164 ? 28.360 -13.515 -43.867 1.00 50.84 164 THR A O 1
ATOM 1250 N N . MET A 1 165 ? 30.098 -14.887 -43.415 1.00 51.56 165 MET A N 1
ATOM 1251 C CA . MET A 1 165 ? 31.068 -14.465 -44.410 1.00 51.56 165 MET A CA 1
ATOM 1252 C C . MET A 1 165 ? 31.654 -13.072 -44.176 1.00 51.56 165 MET A C 1
ATOM 1254 O O . MET A 1 165 ? 30.969 -12.064 -44.037 1.00 51.56 165 MET A O 1
ATOM 1258 N N . SER A 1 166 ? 32.986 -13.033 -44.179 1.00 56.22 166 SER A N 1
ATOM 1259 C CA . SER A 1 166 ? 33.752 -11.811 -44.390 1.00 56.22 166 SER A CA 1
ATOM 1260 C C . SER A 1 166 ? 33.189 -11.104 -45.631 1.00 56.22 166 SER A C 1
ATOM 1262 O O . SER A 1 166 ? 33.239 -11.695 -46.717 1.00 56.22 166 SER A O 1
ATOM 1264 N N . PRO A 1 167 ? 32.597 -9.903 -45.512 1.00 51.19 167 PRO A N 1
ATOM 1265 C CA . PRO A 1 167 ? 32.010 -9.243 -46.661 1.00 51.19 167 PRO A CA 1
ATOM 1266 C C . PRO A 1 167 ? 33.143 -8.880 -47.620 1.00 51.19 167 PRO A C 1
ATOM 1268 O O . PRO A 1 167 ? 33.988 -8.039 -47.327 1.00 51.19 167 PRO A O 1
ATOM 1271 N N . THR A 1 168 ? 33.173 -9.534 -48.781 1.00 56.56 168 THR A N 1
ATOM 1272 C CA . THR A 1 168 ? 34.103 -9.204 -49.875 1.00 56.56 168 THR A CA 1
ATOM 1273 C C . THR A 1 168 ? 33.793 -7.822 -50.473 1.00 56.56 168 THR A C 1
ATOM 1275 O O . THR A 1 168 ? 34.588 -7.280 -51.233 1.00 56.56 168 THR A O 1
ATOM 1278 N N . 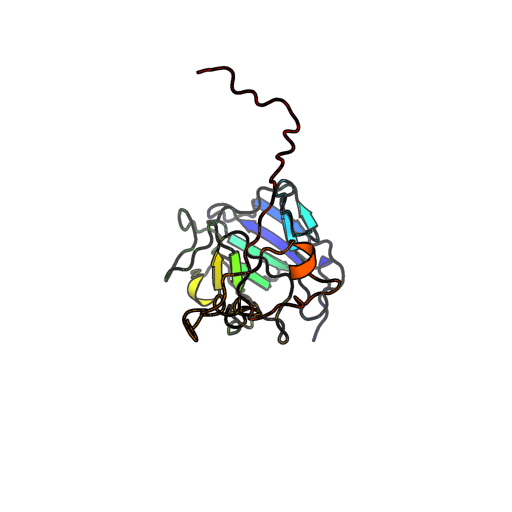VAL A 1 169 ? 32.652 -7.227 -50.103 1.00 63.00 169 VAL A N 1
ATOM 1279 C CA . VAL A 1 169 ? 32.210 -5.901 -50.535 1.00 63.00 169 VAL A CA 1
ATOM 1280 C C . VAL A 1 169 ? 32.292 -4.928 -49.350 1.00 63.00 169 VAL A C 1
ATOM 1282 O O . VAL A 1 169 ? 31.715 -5.214 -48.298 1.00 63.00 169 VAL A O 1
ATOM 1285 N N . PRO A 1 170 ? 32.993 -3.786 -49.478 1.00 69.62 170 PRO A N 1
ATOM 1286 C CA . PRO A 1 170 ? 33.020 -2.769 -48.432 1.00 69.62 170 PRO A CA 1
ATOM 1287 C C . PRO A 1 170 ? 31.601 -2.242 -48.148 1.00 69.62 170 PRO A C 1
ATOM 1289 O O . PRO A 1 170 ? 30.802 -2.111 -49.077 1.00 69.62 170 PRO A O 1
ATOM 1292 N N . PRO A 1 171 ? 31.270 -1.934 -46.880 1.00 71.12 171 PRO A N 1
ATOM 1293 C CA . PRO A 1 171 ? 29.949 -1.431 -46.525 1.00 71.12 171 PRO A CA 1
ATOM 1294 C C . PRO A 1 171 ? 29.684 -0.104 -47.240 1.00 71.12 171 PRO A C 1
ATOM 1296 O O . PRO A 1 171 ? 30.527 0.794 -47.231 1.00 71.12 171 PRO A O 1
ATOM 1299 N N . ARG A 1 172 ? 28.506 0.001 -47.858 1.00 80.62 172 ARG A N 1
ATOM 1300 C CA . ARG A 1 172 ? 28.017 1.225 -48.500 1.00 80.62 172 ARG A CA 1
ATOM 1301 C C . ARG A 1 172 ? 27.653 2.260 -47.429 1.00 80.62 172 ARG A C 1
ATOM 1303 O O . ARG A 1 172 ? 27.048 1.899 -46.417 1.00 80.62 172 ARG A O 1
ATOM 1310 N N . ASP A 1 173 ? 27.992 3.523 -47.680 1.00 84.50 173 ASP A N 1
ATOM 1311 C CA . ASP A 1 173 ? 27.534 4.654 -46.870 1.00 84.50 173 ASP A CA 1
ATOM 1312 C C . ASP A 1 173 ? 26.058 4.952 -47.205 1.00 84.50 173 ASP A C 1
ATOM 1314 O O . ASP A 1 173 ? 25.700 5.072 -48.383 1.00 84.50 173 ASP A O 1
ATOM 1318 N N . VAL A 1 174 ? 25.198 5.023 -46.186 1.00 83.56 174 VAL A N 1
ATOM 1319 C CA . VAL A 1 174 ? 23.752 5.290 -46.327 1.00 83.56 174 VAL A CA 1
ATOM 1320 C C . VAL A 1 174 ? 23.296 6.365 -45.344 1.00 83.56 174 VAL A C 1
ATOM 1322 O O . VAL A 1 174 ? 23.883 6.530 -44.268 1.00 83.56 174 VAL A O 1
ATOM 1325 N N . PHE A 1 175 ? 22.227 7.079 -45.690 1.00 82.38 175 PHE A N 1
ATOM 1326 C CA . PHE A 1 175 ? 21.576 8.011 -44.773 1.00 82.38 175 PHE A CA 1
ATOM 1327 C C . PHE A 1 175 ? 20.619 7.286 -43.827 1.00 82.38 175 PHE A C 1
ATOM 1329 O O . PHE A 1 175 ? 20.005 6.283 -44.183 1.00 82.38 175 PHE A O 1
ATOM 1336 N N . ILE A 1 176 ? 20.423 7.842 -42.628 1.00 81.44 176 ILE A N 1
ATOM 1337 C CA . ILE A 1 176 ? 19.547 7.251 -41.604 1.00 81.44 176 ILE A CA 1
ATOM 1338 C C . ILE A 1 176 ? 18.104 7.030 -42.095 1.00 81.44 176 ILE A C 1
ATOM 1340 O O . ILE A 1 176 ? 17.506 6.004 -41.782 1.00 81.44 176 ILE A O 1
ATOM 1344 N N . HIS A 1 177 ? 17.577 7.915 -42.950 1.00 80.12 177 HIS A N 1
ATOM 1345 C CA . HIS A 1 177 ? 16.227 7.776 -43.510 1.00 80.12 177 HIS A CA 1
ATOM 1346 C C . HIS A 1 177 ? 16.097 6.588 -44.480 1.00 80.12 177 HIS A C 1
ATOM 1348 O O . HIS A 1 177 ? 15.012 6.030 -44.623 1.00 80.12 177 HIS A O 1
ATOM 1354 N N . GLU A 1 178 ? 17.191 6.151 -45.112 1.00 81.94 178 GLU A N 1
ATOM 1355 C CA . GLU A 1 178 ? 17.215 4.937 -45.940 1.00 81.94 178 GLU A CA 1
ATOM 1356 C C . GLU A 1 178 ? 17.222 3.668 -45.073 1.00 81.94 178 GLU A C 1
ATOM 1358 O O . GLU A 1 178 ? 16.760 2.618 -45.513 1.00 81.94 178 GLU A O 1
ATOM 1363 N N . ILE A 1 179 ? 17.710 3.763 -43.830 1.00 82.38 179 ILE A N 1
ATOM 1364 C CA . ILE A 1 179 ? 17.667 2.676 -42.841 1.00 82.38 179 ILE A CA 1
ATOM 1365 C C . ILE A 1 179 ? 16.275 2.562 -42.232 1.00 82.38 179 ILE A C 1
ATOM 1367 O O . ILE A 1 179 ? 15.788 1.455 -42.037 1.00 82.38 179 ILE A O 1
ATOM 1371 N N . GLN A 1 180 ? 15.635 3.685 -41.923 1.00 83.88 180 GLN A N 1
ATOM 1372 C CA . GLN A 1 180 ? 14.305 3.705 -41.315 1.00 83.88 180 GLN A CA 1
ATOM 1373 C C . GLN A 1 180 ? 13.210 3.374 -42.339 1.00 83.88 180 GLN A C 1
ATOM 1375 O O . GLN A 1 180 ? 12.306 2.599 -42.041 1.00 83.88 180 GLN A O 1
ATOM 1380 N N . GLY A 1 181 ? 13.317 3.897 -43.565 1.00 79.75 181 GLY A N 1
ATOM 1381 C CA . GLY A 1 181 ? 12.252 3.807 -44.563 1.00 79.75 181 GLY A CA 1
ATOM 1382 C C . GLY A 1 181 ? 11.026 4.649 -44.186 1.00 79.75 181 GLY A C 1
ATOM 1383 O O . GLY A 1 181 ? 11.083 5.508 -43.311 1.00 79.75 181 GLY A O 1
ATOM 1384 N N . SER A 1 182 ? 9.899 4.418 -44.864 1.00 79.12 182 SER A N 1
ATOM 1385 C CA . SER A 1 182 ? 8.640 5.155 -44.649 1.00 79.12 182 SER A CA 1
ATOM 1386 C C . SER A 1 182 ? 7.642 4.437 -43.727 1.00 79.12 182 SER A C 1
ATOM 1388 O O . SER A 1 182 ? 6.473 4.814 -43.687 1.00 79.12 182 SER A O 1
ATOM 1390 N N . GLY A 1 183 ? 8.058 3.369 -43.044 1.00 78.00 183 GLY A N 1
ATOM 1391 C CA . GLY A 1 183 ? 7.192 2.550 -42.194 1.00 78.00 183 GLY A CA 1
ATOM 1392 C C . GLY A 1 183 ? 7.928 1.996 -40.976 1.00 78.00 183 GLY A C 1
ATOM 1393 O O . GLY A 1 183 ? 9.087 2.312 -40.742 1.00 78.00 183 GLY A O 1
ATOM 1394 N N . PHE A 1 184 ? 7.260 1.137 -40.206 1.00 74.06 184 PHE A N 1
ATOM 1395 C CA . PHE A 1 184 ? 7.782 0.586 -38.945 1.00 74.06 184 PHE A CA 1
ATOM 1396 C C . PHE A 1 184 ? 8.839 -0.524 -39.113 1.00 74.06 184 PHE A C 1
ATOM 1398 O O . PHE A 1 184 ? 9.205 -1.188 -38.147 1.00 74.06 184 PHE A O 1
ATOM 1405 N N . THR A 1 185 ? 9.316 -0.787 -40.331 1.00 75.88 185 THR A N 1
ATOM 1406 C CA . THR A 1 185 ? 10.311 -1.832 -40.608 1.00 75.88 185 THR A CA 1
ATOM 1407 C C . THR A 1 185 ? 11.366 -1.297 -41.558 1.00 75.88 185 THR A C 1
ATOM 1409 O O . THR A 1 185 ? 11.038 -0.726 -42.597 1.00 75.88 185 THR A O 1
ATOM 1412 N N . SER A 1 186 ? 12.635 -1.529 -41.213 1.00 80.25 186 SER A N 1
ATOM 1413 C CA . SER A 1 186 ? 13.758 -1.130 -42.054 1.00 80.25 186 SER A CA 1
ATOM 1414 C C . SER A 1 186 ? 13.700 -1.832 -43.420 1.00 80.25 186 SER A C 1
ATOM 1416 O O . SER A 1 186 ? 13.558 -3.055 -43.471 1.00 80.25 186 SER A O 1
ATOM 1418 N N . PRO A 1 187 ? 13.873 -1.113 -44.541 1.00 81.31 187 PRO A N 1
ATOM 1419 C CA . PRO A 1 187 ? 13.950 -1.729 -45.863 1.00 81.31 187 PRO A CA 1
ATOM 1420 C C . PRO A 1 187 ? 15.291 -2.443 -46.122 1.00 81.31 187 PRO A C 1
ATOM 1422 O O . PRO A 1 187 ? 15.447 -3.072 -47.167 1.00 81.31 187 PRO A O 1
ATOM 1425 N N . ILE A 1 188 ? 16.260 -2.365 -45.199 1.00 78.62 188 ILE A N 1
ATOM 1426 C CA . ILE A 1 188 ? 17.622 -2.909 -45.362 1.00 78.62 188 ILE A CA 1
ATOM 1427 C C . ILE A 1 188 ? 18.025 -3.898 -44.252 1.00 78.62 188 ILE A C 1
ATOM 1429 O O . ILE A 1 188 ? 19.202 -4.022 -43.905 1.00 78.62 188 ILE A O 1
ATOM 1433 N N . VAL A 1 189 ? 17.054 -4.628 -43.694 1.00 77.56 189 VAL A N 1
ATOM 1434 C CA . VAL A 1 189 ? 17.299 -5.683 -42.694 1.00 77.56 189 VAL A CA 1
ATOM 1435 C C . VAL A 1 189 ? 18.333 -6.696 -43.207 1.00 77.56 189 VAL A C 1
ATOM 1437 O O . VAL A 1 189 ? 18.245 -7.183 -44.332 1.00 77.56 189 VAL A O 1
ATOM 1440 N N . GLY A 1 190 ? 19.319 -7.027 -42.366 1.00 70.62 190 GLY A N 1
ATOM 1441 C CA . GLY A 1 190 ? 20.354 -8.025 -42.671 1.00 70.62 190 GLY A CA 1
ATOM 1442 C C . GLY A 1 190 ? 21.526 -7.520 -43.522 1.00 70.62 190 GLY A C 1
ATOM 1443 O O . GLY A 1 190 ? 22.436 -8.295 -43.813 1.00 70.62 190 GLY A O 1
ATOM 1444 N N . VAL A 1 191 ? 21.553 -6.236 -43.897 1.00 76.19 191 VAL A N 1
ATOM 1445 C CA . VAL A 1 191 ? 22.658 -5.626 -44.655 1.00 76.19 191 VAL A CA 1
ATOM 1446 C C . VAL A 1 191 ? 23.598 -4.862 -43.720 1.00 76.19 191 VAL A C 1
ATOM 1448 O O . VAL A 1 191 ? 23.162 -4.066 -42.891 1.00 76.19 191 VAL A O 1
ATOM 1451 N N . ARG A 1 192 ? 24.916 -5.048 -43.882 1.00 75.88 192 ARG A N 1
ATOM 1452 C CA . ARG A 1 192 ? 25.920 -4.228 -43.188 1.00 75.88 192 ARG A CA 1
ATOM 1453 C C . ARG A 1 192 ? 26.147 -2.920 -43.945 1.00 75.88 192 ARG A C 1
ATOM 1455 O O . ARG A 1 192 ? 26.646 -2.933 -45.069 1.00 75.88 192 ARG A O 1
ATOM 1462 N N . VAL A 1 193 ? 25.841 -1.801 -43.302 1.00 81.25 193 VAL A N 1
ATOM 1463 C CA . VAL A 1 193 ? 26.024 -0.449 -43.851 1.00 81.25 193 VAL A CA 1
ATOM 1464 C C . VAL A 1 193 ? 26.933 0.389 -42.956 1.00 81.25 193 VAL A C 1
ATOM 1466 O O . VAL A 1 193 ? 27.167 0.036 -41.797 1.00 81.25 193 VAL A O 1
ATOM 1469 N N . ARG A 1 194 ? 27.461 1.494 -43.486 1.00 81.81 194 ARG A N 1
ATOM 1470 C CA . ARG A 1 194 ? 28.097 2.546 -42.686 1.00 81.81 194 ARG A CA 1
ATOM 1471 C C . ARG A 1 194 ? 27.170 3.757 -42.653 1.00 81.81 194 ARG A C 1
ATOM 1473 O O . ARG A 1 194 ? 26.628 4.151 -43.681 1.00 81.81 194 ARG A O 1
ATOM 1480 N N . VAL A 1 195 ? 27.015 4.351 -41.475 1.00 82.88 195 VAL A N 1
ATOM 1481 C CA . VAL A 1 195 ? 26.273 5.602 -41.299 1.00 82.88 195 VAL A CA 1
ATOM 1482 C C . VAL A 1 195 ? 27.265 6.702 -40.973 1.00 82.88 195 VAL A C 1
ATOM 1484 O O . VAL A 1 195 ? 28.092 6.547 -40.076 1.00 82.88 195 VAL A O 1
ATOM 1487 N N . GLN A 1 196 ? 27.184 7.803 -41.709 1.00 76.12 196 GLN A N 1
ATOM 1488 C CA . GLN A 1 196 ? 27.854 9.050 -41.368 1.00 76.12 196 GLN A CA 1
ATOM 1489 C C . GLN A 1 196 ? 26.763 10.053 -41.016 1.00 76.12 196 GLN A C 1
ATOM 1491 O O . GLN A 1 196 ? 25.893 10.341 -41.835 1.00 76.12 196 GLN A O 1
ATOM 1496 N N . ALA A 1 197 ? 26.783 10.549 -39.786 1.00 70.31 197 ALA A N 1
ATOM 1497 C CA . ALA A 1 197 ? 25.848 11.556 -39.318 1.00 70.31 197 ALA A CA 1
ATOM 1498 C C . ALA A 1 197 ? 26.633 12.738 -38.754 1.00 70.31 197 ALA A C 1
ATOM 1500 O O . ALA A 1 197 ? 27.673 12.555 -38.121 1.00 70.31 197 ALA A O 1
ATOM 1501 N N . ILE A 1 198 ? 26.124 13.944 -38.992 1.00 76.69 198 ILE A N 1
ATOM 1502 C CA . ILE A 1 198 ? 26.568 15.139 -38.283 1.00 76.69 198 ILE A CA 1
ATOM 1503 C C . ILE A 1 198 ? 25.650 15.266 -37.074 1.00 76.69 198 ILE A C 1
ATOM 1505 O O . ILE A 1 198 ? 24.445 15.448 -37.229 1.00 76.69 198 ILE A O 1
ATOM 1509 N N . VAL A 1 199 ? 26.220 15.137 -35.882 1.00 67.94 199 VAL A N 1
ATOM 1510 C CA . VAL A 1 199 ? 25.514 15.442 -34.640 1.00 67.94 199 VAL A CA 1
ATOM 1511 C C . VAL A 1 199 ? 25.695 16.932 -34.390 1.00 67.94 199 VAL A C 1
ATOM 1513 O O . VAL A 1 199 ? 26.822 17.397 -34.226 1.00 67.94 199 VAL A O 1
ATOM 1516 N N . ILE A 1 200 ? 24.596 17.680 -34.410 1.00 71.81 200 ILE A N 1
ATOM 1517 C CA . ILE A 1 200 ? 24.576 19.080 -33.987 1.00 71.81 200 ILE A CA 1
ATOM 1518 C C . ILE A 1 200 ? 23.887 19.084 -32.628 1.00 71.81 200 ILE A C 1
ATOM 1520 O O . ILE A 1 200 ? 22.713 18.733 -32.537 1.00 71.81 200 ILE A O 1
ATOM 1524 N N . GLY A 1 201 ? 24.635 19.413 -31.577 1.00 62.03 201 GLY A N 1
ATOM 1525 C CA . GLY A 1 201 ? 24.041 19.707 -30.279 1.00 62.03 201 GLY A CA 1
ATOM 1526 C C . GLY A 1 201 ? 23.337 21.057 -30.349 1.00 62.03 201 GLY A C 1
ATOM 1527 O O . GLY A 1 201 ? 23.929 22.029 -30.818 1.00 62.03 201 GLY A O 1
ATOM 1528 N N . ASP A 1 202 ? 22.086 21.106 -29.906 1.00 66.25 202 ASP A N 1
ATOM 1529 C CA . ASP A 1 202 ? 21.403 22.361 -29.620 1.00 66.25 202 ASP A CA 1
ATOM 1530 C C . ASP A 1 202 ? 21.631 22.691 -28.143 1.00 66.25 202 ASP A C 1
ATOM 1532 O O . ASP A 1 202 ? 21.016 22.099 -27.257 1.00 66.25 202 ASP A O 1
ATOM 1536 N N . PHE A 1 203 ? 22.587 23.579 -27.879 1.00 61.72 203 PHE A N 1
ATOM 1537 C CA . PHE A 1 203 ? 22.841 24.081 -26.533 1.00 61.72 203 PHE A CA 1
ATOM 1538 C C . PHE A 1 203 ? 21.847 25.205 -26.245 1.00 61.72 203 PHE A C 1
ATOM 1540 O O . PHE A 1 203 ? 22.110 26.383 -26.494 1.00 61.72 203 PHE A O 1
ATOM 1547 N N . GLN A 1 204 ? 20.677 24.832 -25.738 1.00 61.94 204 GLN A N 1
ATOM 1548 C CA . GLN A 1 204 ? 19.722 25.781 -25.181 1.00 61.94 204 GLN A CA 1
ATOM 1549 C C . GLN A 1 204 ? 20.173 26.095 -23.743 1.00 61.94 204 GLN A C 1
ATOM 1551 O O . GLN A 1 204 ? 20.163 25.215 -22.889 1.00 61.94 204 GLN A O 1
ATOM 1556 N N . ASN A 1 205 ? 20.530 27.360 -23.489 1.00 57.94 205 ASN A N 1
ATOM 1557 C CA . ASN A 1 205 ? 20.872 27.960 -22.185 1.00 57.94 205 ASN A CA 1
ATOM 1558 C C . ASN A 1 205 ? 22.296 27.766 -21.620 1.00 57.94 205 ASN A C 1
ATOM 1560 O O . ASN A 1 205 ? 22.455 27.328 -20.488 1.00 57.94 205 ASN A O 1
ATOM 1564 N N . GLY A 1 206 ? 23.302 28.295 -22.323 1.00 60.12 206 GLY A N 1
ATOM 1565 C CA . GLY A 1 206 ? 24.360 29.097 -21.684 1.00 60.12 206 GLY A CA 1
ATOM 1566 C C . GLY A 1 206 ? 25.222 28.458 -20.585 1.00 60.12 206 GLY A C 1
ATOM 1567 O O . GLY A 1 206 ? 25.771 29.205 -19.779 1.00 60.12 206 GLY A O 1
ATOM 1568 N N . ASP A 1 207 ? 25.407 27.141 -20.559 1.00 62.25 207 ASP A N 1
ATOM 1569 C CA . ASP A 1 207 ? 26.421 26.472 -19.739 1.00 62.25 207 ASP A CA 1
ATOM 1570 C C . ASP A 1 207 ? 27.795 26.530 -20.425 1.00 62.25 207 ASP A C 1
ATOM 1572 O O . ASP A 1 207 ? 28.461 25.527 -20.665 1.00 62.25 207 ASP A O 1
ATOM 1576 N N . ALA A 1 208 ? 28.237 27.752 -20.736 1.00 54.59 208 ALA A N 1
ATOM 1577 C CA . ALA A 1 208 ? 29.663 27.996 -20.844 1.00 54.59 208 ALA A CA 1
ATOM 1578 C C . ALA A 1 208 ? 30.239 27.778 -19.442 1.00 54.59 208 ALA A C 1
ATOM 1580 O O . ALA A 1 208 ? 30.002 28.568 -18.527 1.00 54.59 208 ALA A O 1
ATOM 1581 N N . ASP A 1 209 ? 30.952 26.676 -19.277 1.00 64.88 209 ASP A N 1
ATOM 1582 C CA . ASP A 1 209 ? 31.841 26.403 -18.166 1.00 64.88 209 ASP A CA 1
ATOM 1583 C C . ASP A 1 209 ? 32.947 27.472 -18.120 1.00 64.88 209 ASP A C 1
ATOM 1585 O O . ASP A 1 209 ? 34.074 27.290 -18.580 1.00 64.88 209 ASP A O 1
ATOM 1589 N N . GLU A 1 210 ? 32.623 28.632 -17.543 1.00 52.97 210 GLU A N 1
ATOM 1590 C CA . GLU A 1 210 ? 33.615 29.520 -16.945 1.00 52.97 210 GLU A CA 1
ATOM 1591 C C . GLU A 1 210 ? 34.237 28.789 -15.753 1.00 52.97 210 GLU A C 1
ATOM 1593 O O . GLU A 1 210 ? 33.736 28.875 -14.640 1.00 52.97 210 GLU A O 1
ATOM 1598 N N . GLU A 1 211 ? 35.289 28.013 -16.014 1.00 50.25 211 GLU A N 1
ATOM 1599 C CA . GLU A 1 211 ? 36.522 27.928 -15.218 1.00 50.25 211 GLU A CA 1
ATOM 1600 C C . GLU A 1 211 ? 37.389 26.767 -15.737 1.00 50.25 211 GLU A C 1
ATOM 1602 O O . GLU A 1 211 ? 37.160 25.593 -15.444 1.00 50.25 211 GLU A O 1
ATOM 1607 N N . ARG A 1 212 ? 38.435 27.112 -16.498 1.00 48.94 212 ARG A N 1
ATOM 1608 C CA . ARG A 1 212 ? 39.581 26.240 -16.767 1.00 48.94 212 ARG A CA 1
ATOM 1609 C C . ARG A 1 212 ? 40.873 26.921 -16.341 1.00 48.94 212 ARG A C 1
ATOM 1611 O O . ARG A 1 212 ? 41.018 28.128 -16.636 1.00 48.94 212 ARG A O 1
#

Sequence (212 aa):
MKVSDLTQYQVEVYFNGATTAGATIPLTGGALEPCESWIISDNDESLVDFEADQEVTNNLWNGNDAIILRRIADSTIMDSLGKVGDNPGASWSNNGVQTVDRSLCRKTTVMTGDIDPSDDFDPSLERNQFNIDVFFTQMDNGCKCFDGSSLGPTEPPPPTFMPTMSPTVPPRDVFIHEIQGSGFTSPIVGVRVRVQAIVIGDFQNGDADEER

Radius of gyration: 25.3 Å; chains: 1; bounding box: 59×48×67 Å